Protein AF-A0AAN9W5R3-F1 (afdb_monomer_lite)

Organism: NCBI:txid2509291

Foldseek 3Di:
DDDDDDDDDDPDPDDPDPDDDPDDPPPDPDDDDDDDDDPDLDQDQDDDPDDDRDGWRWDWDDDPDDFIWTWTFDPDPDPDPDDDDDGPTDTDGPPPPPPPLPPDDLVLLQVLLVLVLVPLLCLDPDDDPVSVVVNVVSLVVSQVVSCVVDPPDDRDDSVSSVVSLVVLLVLLVVLLVVQVVVCVVPVHRDPDRPRPGVSSVSSCVSNVSPPPPPPVVVVVPPPPPPPPVPPPPPPPDPDPPDDDDDDDDPDPDPPDDPPVVVVVVVVVVVVVVVVVVVVVVVVVVVVVVVVVVVVVVVVVVVVVVVVVVVVVVVVVVVVVVVVVVVVVVVVVVVVVVVVVVVVVVVVD

Sequence (348 aa):
MSEPLPESHGLQAIAQATAGFGLRKRCLTVALPRVVSDHRPNEIYLATSRSRRRKALVFCFSEARANVYIITAWLGPFVCDRLSSAVVLRAVFIHKENSKMTHFESSERLLMAEICTRYPVIVDSGYSATVLKQKEAAWKRVVDEFNNSNPGKAPYGQQSLKGMWTRLEDDAKAAVDKYNKLSQKTGGRPSKPAFKNKAVEITAALLGNTYDPLDDPLDDDVLPFQASPSDAAERRNERWEDVEEVEEIPIVETPQKTKAKKRKQEDFDSRMLKMAEEQHEMRRKEHAAEMEERAAKKEIHAAKKEVYAAMVKEQDERFAILQLHREAAHCYLEYLKAKTRDTRANVD

InterPro domains:
  IPR028002 Myb/SANT-like DNA-binding domain 5 [PF13873] (103-176)

pLDDT: mean 71.56, std 24.4, range [29.39, 98.38]

Radius of gyration: 41.72 Å; chains: 1; bounding box: 121×71×120 Å

Structure (mmCIF, N/CA/C/O backbone):
data_AF-A0AAN9W5R3-F1
#
_entry.id   AF-A0AAN9W5R3-F1
#
loop_
_atom_site.group_PDB
_atom_site.id
_atom_site.type_symbol
_atom_site.label_atom_id
_atom_site.label_alt_id
_atom_site.label_comp_id
_atom_site.label_asym_id
_atom_site.label_entity_id
_atom_site.label_seq_id
_atom_site.pdbx_PDB_ins_code
_atom_site.Cartn_x
_atom_site.Cartn_y
_atom_site.Cartn_z
_atom_site.occupancy
_atom_site.B_iso_or_equiv
_atom_site.auth_seq_id
_atom_site.auth_comp_id
_atom_site.auth_asym_id
_atom_site.auth_atom_id
_atom_site.pdbx_PDB_model_num
ATOM 1 N N . MET A 1 1 ? 43.027 -43.993 -59.127 1.00 40.41 1 MET A N 1
ATOM 2 C CA . MET A 1 1 ? 44.286 -43.225 -59.091 1.00 40.41 1 MET A CA 1
ATOM 3 C C . MET A 1 1 ? 43.879 -41.795 -58.782 1.00 40.41 1 MET A C 1
ATOM 5 O O . MET A 1 1 ? 43.413 -41.113 -59.675 1.00 40.41 1 MET A O 1
ATOM 9 N N . SER A 1 2 ? 43.575 -41.480 -57.526 1.00 38.44 2 SER A N 1
ATOM 10 C CA . SER A 1 2 ? 44.511 -41.250 -56.414 1.00 38.44 2 SER A CA 1
ATOM 11 C C . SER A 1 2 ? 45.289 -39.957 -56.620 1.00 38.44 2 SER A C 1
ATOM 13 O O . SER A 1 2 ? 46.345 -40.001 -57.230 1.00 38.44 2 SER A O 1
ATOM 15 N N . GLU A 1 3 ? 44.758 -38.855 -56.090 1.00 42.31 3 GLU A N 1
ATOM 16 C CA . GLU A 1 3 ? 45.534 -37.856 -55.346 1.00 42.31 3 GLU A CA 1
ATOM 17 C C . GLU A 1 3 ? 44.576 -36.955 -54.532 1.00 42.31 3 GLU A C 1
ATOM 19 O O . GLU A 1 3 ? 43.656 -36.369 -55.107 1.00 42.31 3 GLU A O 1
ATOM 24 N N . PRO A 1 4 ? 44.709 -36.900 -53.192 1.00 53.94 4 PRO A N 1
ATOM 25 C CA . PRO A 1 4 ? 43.918 -36.025 -52.332 1.00 53.94 4 PRO A CA 1
ATOM 26 C C . PRO A 1 4 ? 44.585 -34.654 -52.125 1.00 53.94 4 PRO A C 1
ATOM 28 O O . PRO A 1 4 ? 45.803 -34.544 -51.996 1.00 53.94 4 PRO A O 1
ATOM 31 N N . LEU A 1 5 ? 43.753 -33.611 -52.058 1.00 48.50 5 LEU A N 1
ATOM 32 C CA . LEU A 1 5 ? 44.130 -32.232 -51.728 1.00 48.50 5 LEU A CA 1
ATOM 33 C C . LEU A 1 5 ? 44.487 -32.077 -50.232 1.00 48.50 5 LEU A C 1
ATOM 35 O O . LEU A 1 5 ? 43.895 -32.763 -49.397 1.00 48.50 5 LEU A O 1
ATOM 39 N N . PRO A 1 6 ? 45.421 -31.169 -49.886 1.00 54.16 6 PRO A N 1
ATOM 40 C CA . PRO A 1 6 ? 46.011 -31.083 -48.554 1.00 54.16 6 PRO A CA 1
ATOM 41 C C . PRO A 1 6 ? 45.138 -30.348 -47.529 1.00 54.16 6 PRO A C 1
ATOM 43 O O . PRO A 1 6 ? 44.477 -29.348 -47.813 1.00 54.16 6 PRO A O 1
ATOM 46 N N . GLU A 1 7 ? 45.215 -30.862 -46.305 1.00 40.44 7 GLU A N 1
ATOM 47 C CA . GLU A 1 7 ? 44.574 -30.396 -45.082 1.00 40.44 7 GLU A CA 1
ATOM 48 C C . GLU A 1 7 ? 45.087 -29.012 -44.648 1.00 40.44 7 GLU A C 1
ATOM 50 O O . GLU A 1 7 ? 46.286 -28.772 -44.495 1.00 40.44 7 GLU A O 1
ATOM 55 N N . SER A 1 8 ? 44.159 -28.088 -44.393 1.00 41.88 8 SER A N 1
ATOM 56 C CA . SER A 1 8 ? 44.444 -26.781 -43.805 1.00 41.88 8 SER A CA 1
ATOM 57 C C . SER A 1 8 ? 44.640 -26.900 -42.287 1.00 41.88 8 SER A C 1
ATOM 59 O O . SER A 1 8 ? 43.691 -26.791 -41.507 1.00 41.88 8 SER A O 1
ATOM 61 N N . HIS A 1 9 ? 45.887 -27.084 -41.861 1.00 43.69 9 HIS A N 1
ATOM 62 C CA . HIS A 1 9 ? 46.331 -26.789 -40.499 1.00 43.69 9 HIS A CA 1
ATOM 63 C C . HIS A 1 9 ? 46.389 -25.270 -40.298 1.00 43.69 9 HIS A C 1
ATOM 65 O O . HIS A 1 9 ? 47.206 -24.594 -40.919 1.00 43.69 9 HIS A O 1
ATOM 71 N N . GLY A 1 10 ? 45.542 -24.714 -39.427 1.00 39.56 10 GLY A N 1
ATOM 72 C CA . GLY A 1 10 ? 45.543 -23.263 -39.239 1.00 39.56 10 GLY A CA 1
ATOM 73 C C . GLY A 1 10 ? 44.711 -22.689 -38.101 1.00 39.56 10 GLY A C 1
ATOM 74 O O . GLY A 1 10 ? 44.271 -21.560 -38.238 1.00 39.56 10 GLY A O 1
ATOM 75 N N . LEU A 1 11 ? 44.484 -23.400 -36.989 1.00 40.75 11 LEU A N 1
ATOM 76 C CA . LEU A 1 11 ? 43.922 -22.800 -35.765 1.00 40.75 11 LEU A CA 1
ATOM 77 C C . LEU A 1 11 ? 44.462 -23.498 -34.508 1.00 40.75 11 LEU A C 1
ATOM 79 O O . LEU A 1 11 ? 43.748 -24.212 -33.811 1.00 40.75 11 LEU A O 1
ATOM 83 N N . GLN A 1 12 ? 45.744 -23.293 -34.201 1.00 43.91 12 GLN A N 1
ATOM 84 C CA . GLN A 1 12 ? 46.304 -23.703 -32.912 1.00 43.91 12 GLN A CA 1
ATOM 85 C C . GLN A 1 12 ? 47.461 -22.787 -32.492 1.00 43.91 12 GLN A C 1
ATOM 87 O O . GLN A 1 12 ? 48.610 -23.202 -32.457 1.00 43.91 12 GLN A O 1
ATOM 92 N N . ALA A 1 13 ? 47.171 -21.512 -32.201 1.00 43.59 13 ALA A N 1
ATOM 93 C CA . ALA A 1 13 ? 48.175 -20.604 -31.630 1.00 43.59 13 ALA A CA 1
ATOM 94 C C . ALA A 1 13 ? 47.604 -19.364 -30.911 1.00 43.59 13 ALA A C 1
ATOM 96 O O . ALA A 1 13 ? 48.158 -18.288 -31.066 1.00 43.59 13 ALA A O 1
ATOM 97 N N . ILE A 1 14 ? 46.535 -19.466 -30.106 1.00 38.59 14 ILE A N 1
ATOM 98 C CA . ILE A 1 14 ? 46.234 -18.450 -29.065 1.00 38.59 14 ILE A CA 1
ATOM 99 C C . ILE A 1 14 ? 45.599 -19.141 -27.848 1.00 38.59 14 ILE A C 1
ATOM 101 O O . ILE A 1 14 ? 44.415 -18.999 -27.568 1.00 38.59 14 ILE A O 1
ATOM 105 N N . ALA A 1 15 ? 46.377 -19.958 -27.137 1.00 36.19 15 ALA A N 1
ATOM 106 C CA . ALA A 1 15 ? 45.955 -20.530 -25.853 1.00 36.19 15 ALA A CA 1
ATOM 107 C C . ALA A 1 15 ? 47.147 -20.857 -24.939 1.00 36.19 15 ALA A C 1
ATOM 109 O O . ALA A 1 15 ? 47.144 -21.873 -24.257 1.00 36.19 15 ALA A O 1
ATOM 110 N N . GLN A 1 16 ? 48.190 -20.021 -24.922 1.00 39.31 16 GLN A N 1
ATOM 111 C CA . GLN A 1 16 ? 49.286 -20.135 -23.950 1.00 39.31 16 GLN A CA 1
ATOM 112 C C . GLN A 1 16 ? 49.831 -18.750 -23.587 1.00 39.31 16 GLN A C 1
ATOM 114 O O . GLN A 1 16 ? 50.909 -18.365 -24.019 1.00 39.31 16 GLN A O 1
ATOM 119 N N . ALA A 1 17 ? 49.070 -17.979 -22.804 1.00 37.91 17 ALA A N 1
ATOM 120 C CA . ALA A 1 17 ? 49.594 -16.785 -22.130 1.00 37.91 17 ALA A CA 1
ATOM 121 C C . ALA A 1 17 ? 48.755 -16.349 -20.912 1.00 37.91 17 ALA A C 1
ATOM 123 O O . ALA A 1 17 ? 48.572 -15.161 -20.691 1.00 37.91 17 ALA A O 1
ATOM 124 N N . THR A 1 18 ? 48.236 -17.274 -20.098 1.00 39.03 18 THR A N 1
ATOM 125 C CA . THR A 1 18 ? 47.670 -16.931 -18.773 1.00 39.03 18 THR A CA 1
ATOM 126 C C . THR A 1 18 ? 47.839 -18.085 -17.784 1.00 39.03 18 THR A C 1
ATOM 128 O O . THR A 1 18 ? 46.874 -18.609 -17.235 1.00 39.03 18 THR A O 1
ATOM 131 N N . ALA A 1 19 ? 49.079 -18.505 -17.549 1.00 38.69 19 ALA A N 1
ATOM 132 C CA . ALA A 1 19 ? 49.427 -19.373 -16.428 1.00 38.69 19 ALA A CA 1
ATOM 133 C C . ALA A 1 19 ? 50.474 -18.645 -15.583 1.00 38.69 19 ALA A C 1
ATOM 135 O O . ALA A 1 19 ? 51.659 -18.683 -15.889 1.00 38.69 19 ALA A O 1
ATOM 136 N N . GLY A 1 20 ? 50.030 -17.917 -14.553 1.00 37.31 20 GLY A N 1
ATOM 137 C CA . GLY A 1 20 ? 50.980 -17.234 -13.677 1.00 37.31 20 GLY A CA 1
ATOM 138 C C . GLY A 1 20 ? 50.442 -16.166 -12.734 1.00 37.31 20 GLY A C 1
ATOM 139 O O . GLY A 1 20 ? 51.150 -15.202 -12.509 1.00 37.31 20 GLY A O 1
ATOM 140 N N . PHE A 1 21 ? 49.243 -16.294 -12.156 1.00 31.55 21 PHE A N 1
ATOM 141 C CA . PHE A 1 21 ? 48.893 -15.512 -10.956 1.00 31.55 21 PHE A CA 1
ATOM 142 C C . PHE A 1 21 ? 47.992 -16.328 -10.023 1.00 31.55 21 PHE A C 1
ATOM 144 O O . PHE A 1 21 ? 46.765 -16.296 -10.088 1.00 31.55 21 PHE A O 1
ATOM 151 N N . GLY A 1 22 ? 48.627 -17.090 -9.132 1.00 36.44 22 GLY A N 1
ATOM 152 C CA . GLY A 1 22 ? 47.965 -17.788 -8.034 1.00 36.44 22 GLY A CA 1
ATOM 153 C C . GLY A 1 22 ? 47.523 -16.815 -6.940 1.00 36.44 22 GLY A C 1
ATOM 154 O O . GLY A 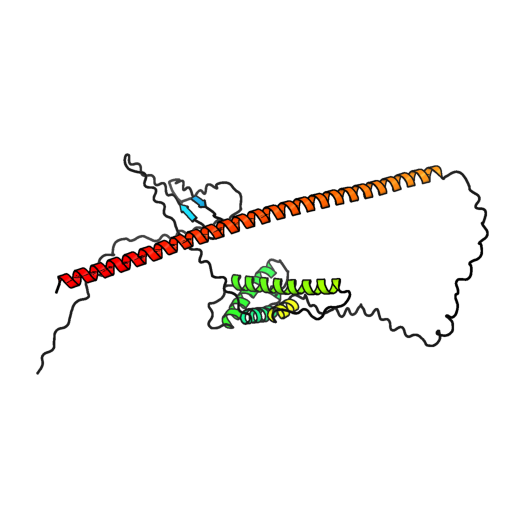1 22 ? 48.197 -16.668 -5.923 1.00 36.44 22 GLY A O 1
ATOM 155 N N . LEU A 1 23 ? 46.371 -16.167 -7.113 1.00 36.31 23 LEU A N 1
ATOM 156 C CA . LEU A 1 23 ? 45.687 -15.470 -6.024 1.00 36.31 23 LEU A CA 1
ATOM 157 C C . LEU A 1 23 ? 44.842 -16.479 -5.241 1.00 36.31 23 LEU A C 1
ATOM 159 O O . LEU A 1 23 ? 43.742 -16.856 -5.645 1.00 36.31 23 LEU A O 1
ATOM 163 N N . ARG A 1 24 ? 45.363 -16.915 -4.088 1.00 33.84 24 ARG A N 1
ATOM 164 C CA . ARG A 1 24 ? 44.590 -17.654 -3.082 1.00 33.84 24 ARG A CA 1
ATOM 165 C C . ARG A 1 24 ? 43.376 -16.808 -2.681 1.00 33.84 24 ARG A C 1
ATOM 167 O O . ARG A 1 24 ? 43.522 -15.829 -1.949 1.00 33.84 24 ARG A O 1
ATOM 174 N N . LYS A 1 25 ? 42.178 -17.192 -3.132 1.00 35.66 25 LYS A N 1
ATOM 175 C CA . LYS A 1 25 ? 40.905 -16.657 -2.629 1.00 35.66 25 LYS A CA 1
ATOM 176 C C . LYS A 1 25 ? 40.771 -17.047 -1.154 1.00 35.66 25 LYS A C 1
ATOM 178 O O . LYS A 1 25 ? 40.350 -18.151 -0.834 1.00 35.66 25 LYS A O 1
ATOM 183 N N . ARG A 1 26 ? 41.150 -16.151 -0.241 1.00 33.50 26 ARG A N 1
ATOM 184 C CA . ARG A 1 26 ? 40.656 -16.209 1.139 1.00 33.50 26 ARG A CA 1
ATOM 185 C C . ARG A 1 26 ? 39.261 -15.597 1.122 1.00 33.50 26 ARG A C 1
ATOM 187 O O . ARG A 1 26 ? 39.128 -14.387 0.970 1.00 33.50 26 ARG A O 1
ATOM 194 N N . CYS A 1 27 ? 38.236 -16.437 1.216 1.00 29.39 27 CYS A N 1
ATOM 195 C CA . CYS A 1 27 ? 36.871 -15.993 1.461 1.00 29.39 27 CYS A CA 1
ATOM 196 C C . CYS A 1 27 ? 36.846 -15.258 2.806 1.00 29.39 27 CYS A C 1
ATOM 198 O O . CYS A 1 27 ? 37.077 -15.860 3.852 1.00 29.39 27 CYS A O 1
ATOM 200 N N . LEU A 1 28 ? 36.637 -13.943 2.767 1.00 31.77 28 LEU A N 1
ATOM 201 C CA . LEU A 1 28 ? 36.396 -13.138 3.955 1.00 31.77 28 LEU A CA 1
ATOM 202 C C . LEU A 1 28 ? 34.891 -13.201 4.229 1.00 31.77 28 LEU A C 1
ATOM 204 O O . LEU A 1 28 ? 34.102 -12.571 3.526 1.00 31.77 28 LEU A O 1
ATOM 208 N N . THR A 1 29 ? 34.481 -13.999 5.209 1.00 29.89 29 THR A N 1
ATOM 209 C CA . THR A 1 29 ? 33.099 -14.012 5.694 1.00 29.89 29 THR A CA 1
ATOM 210 C C . THR A 1 29 ? 32.883 -12.732 6.499 1.00 29.89 29 THR A C 1
ATOM 212 O O . THR A 1 29 ? 33.295 -12.637 7.653 1.00 29.89 29 THR A O 1
ATOM 215 N N . VAL A 1 30 ? 32.311 -11.702 5.874 1.00 33.88 30 VAL A N 1
ATOM 216 C CA . VAL A 1 30 ? 31.941 -10.459 6.562 1.00 33.88 30 VAL A CA 1
ATOM 217 C C . VAL A 1 30 ? 30.577 -10.677 7.209 1.00 33.88 30 VAL A C 1
ATOM 219 O O . VAL A 1 30 ? 29.564 -10.766 6.519 1.00 33.88 30 VAL A O 1
ATOM 222 N N . ALA A 1 31 ? 30.546 -10.789 8.536 1.00 31.20 31 ALA A N 1
ATOM 223 C CA . ALA A 1 31 ? 29.302 -10.726 9.292 1.00 31.20 31 ALA A CA 1
ATOM 224 C C . ALA A 1 31 ? 28.762 -9.286 9.224 1.00 31.20 31 ALA A C 1
ATOM 226 O O . ALA A 1 31 ? 29.420 -8.354 9.684 1.00 31.20 31 ALA A O 1
ATOM 227 N N . LEU A 1 32 ? 27.591 -9.099 8.613 1.00 33.28 32 LEU A N 1
ATOM 228 C CA . LEU A 1 32 ? 26.900 -7.808 8.564 1.00 33.28 32 LEU A CA 1
ATOM 229 C C . LEU A 1 32 ? 26.372 -7.452 9.966 1.00 33.28 32 LEU A C 1
ATOM 231 O O . LEU A 1 32 ? 25.595 -8.233 10.522 1.00 33.28 32 LEU A O 1
ATOM 235 N N . PRO A 1 33 ? 26.742 -6.299 10.553 1.00 35.50 33 PRO A N 1
ATOM 236 C CA . PRO A 1 33 ? 26.135 -5.854 11.796 1.00 35.50 33 PRO A CA 1
ATOM 237 C C . PRO A 1 33 ? 24.708 -5.346 11.553 1.00 35.50 33 PRO A C 1
ATOM 239 O O . PRO A 1 33 ? 24.388 -4.744 10.527 1.00 35.50 33 PRO A O 1
ATOM 242 N N . ARG A 1 34 ? 23.847 -5.600 12.540 1.00 32.94 34 ARG A N 1
ATOM 243 C CA . ARG A 1 34 ? 22.455 -5.146 12.599 1.00 32.94 34 ARG A CA 1
ATOM 244 C C . ARG A 1 34 ? 22.448 -3.616 12.722 1.00 32.94 34 ARG A C 1
ATOM 246 O O . ARG A 1 34 ? 22.976 -3.080 13.691 1.00 32.94 34 ARG A O 1
ATOM 253 N N . VAL A 1 35 ? 21.894 -2.928 11.727 1.00 34.78 35 VAL A N 1
ATOM 254 C CA . VAL A 1 35 ? 21.827 -1.460 11.685 1.00 34.78 35 VAL A CA 1
ATOM 255 C C . VAL A 1 35 ? 20.799 -0.972 12.708 1.00 34.78 35 VAL A C 1
ATOM 257 O O . VAL A 1 35 ? 19.609 -1.237 12.560 1.00 34.78 35 VAL A O 1
ATOM 260 N N . VAL A 1 36 ? 21.266 -0.267 13.738 1.00 33.81 36 VAL A N 1
ATOM 261 C CA . VAL A 1 36 ? 20.446 0.604 14.592 1.00 33.81 36 VAL A CA 1
ATOM 262 C C . VAL A 1 36 ? 20.691 2.028 14.099 1.00 33.81 36 VAL A C 1
ATOM 264 O O . VAL A 1 36 ? 21.844 2.435 13.946 1.00 33.81 36 VAL A O 1
ATOM 267 N N . SER A 1 37 ? 19.626 2.744 13.744 1.00 34.91 37 SER A N 1
ATOM 268 C CA . SER A 1 37 ? 19.715 4.088 13.176 1.00 34.91 37 SER A CA 1
ATOM 269 C C . SER A 1 37 ? 19.986 5.113 14.272 1.00 34.91 37 SER A C 1
ATOM 271 O O . SER A 1 37 ? 19.071 5.464 15.006 1.00 34.91 37 SER A O 1
ATOM 273 N N . ASP A 1 38 ? 21.209 5.626 14.331 1.00 30.42 38 ASP A N 1
ATOM 274 C CA . ASP A 1 38 ? 21.495 6.913 14.959 1.00 30.42 38 ASP A CA 1
ATOM 275 C C . ASP A 1 38 ? 22.477 7.697 14.083 1.00 30.42 38 ASP A C 1
ATOM 277 O O . ASP A 1 38 ? 23.491 7.173 13.613 1.00 30.42 38 ASP A O 1
ATOM 281 N N . HIS A 1 39 ? 22.143 8.963 13.824 1.00 37.59 39 HIS A N 1
ATOM 282 C CA . HIS A 1 39 ? 22.885 9.887 12.966 1.00 37.59 39 HIS A CA 1
ATOM 283 C C . HIS A 1 39 ? 24.181 10.383 13.633 1.00 37.59 39 HIS A C 1
ATOM 285 O O . HIS A 1 39 ? 24.301 11.547 14.016 1.00 37.59 39 HIS A O 1
ATOM 291 N N . ARG A 1 40 ? 25.190 9.514 13.735 1.00 36.75 40 ARG A N 1
ATOM 292 C CA . ARG A 1 40 ? 26.599 9.912 13.898 1.00 36.75 40 ARG A CA 1
ATOM 293 C C . ARG A 1 40 ? 27.491 9.103 12.948 1.00 36.75 40 ARG A C 1
ATOM 295 O O . ARG A 1 40 ? 27.167 7.953 12.652 1.00 36.75 40 ARG A O 1
ATOM 302 N N . PRO A 1 41 ? 28.611 9.664 12.452 1.00 39.69 41 PRO A N 1
ATOM 303 C CA . PRO A 1 41 ? 29.589 8.889 11.696 1.00 39.69 41 PRO A CA 1
ATOM 304 C C . PRO A 1 41 ? 30.205 7.826 12.618 1.00 39.69 41 PRO A C 1
ATOM 306 O O . PRO A 1 41 ? 30.994 8.138 13.506 1.00 39.69 41 PRO A O 1
ATOM 309 N N . ASN A 1 42 ? 29.807 6.567 12.434 1.00 40.72 42 ASN A N 1
ATOM 310 C CA . ASN A 1 42 ? 30.338 5.442 13.196 1.00 40.72 42 ASN A CA 1
ATOM 311 C C . ASN A 1 42 ? 31.733 5.069 12.670 1.00 40.72 42 ASN A C 1
ATOM 313 O O . ASN A 1 42 ? 31.870 4.581 11.548 1.00 40.72 42 ASN A O 1
ATOM 317 N N . GLU A 1 43 ? 32.771 5.258 13.488 1.00 40.41 43 GLU A N 1
ATOM 318 C CA . GLU A 1 43 ? 34.081 4.649 13.248 1.00 40.41 43 GLU A CA 1
ATOM 319 C C . GLU A 1 43 ? 33.971 3.126 13.423 1.00 40.41 43 GLU A C 1
ATOM 321 O O . GLU A 1 43 ? 33.765 2.623 14.528 1.00 40.41 43 GLU A O 1
ATOM 326 N N . ILE A 1 44 ? 34.111 2.365 12.335 1.00 43.50 44 ILE A N 1
ATOM 327 C CA . ILE A 1 44 ? 34.132 0.899 12.391 1.00 43.50 44 ILE A CA 1
ATOM 328 C C . ILE A 1 44 ? 35.587 0.434 12.507 1.00 43.50 44 ILE A C 1
ATOM 330 O O . ILE A 1 44 ? 36.357 0.496 11.548 1.00 43.50 44 ILE A O 1
ATOM 334 N N . TYR A 1 45 ? 35.969 -0.080 13.678 1.00 38.50 45 TYR A N 1
ATOM 335 C CA . TYR A 1 45 ? 37.264 -0.734 13.877 1.00 38.50 45 TYR A CA 1
ATOM 336 C C . TYR A 1 45 ? 37.190 -2.190 13.402 1.00 38.50 45 TYR A C 1
ATOM 338 O O . TYR A 1 45 ? 36.620 -3.051 14.068 1.00 38.50 45 TYR A O 1
ATOM 346 N N . LEU A 1 46 ? 37.793 -2.491 12.249 1.00 36.56 46 LEU A N 1
ATOM 347 C CA . LEU A 1 46 ? 37.978 -3.874 11.806 1.00 36.56 46 LEU A CA 1
ATOM 348 C C . LEU A 1 46 ? 39.125 -4.515 12.600 1.00 36.56 46 LEU A C 1
ATOM 350 O O . LEU A 1 46 ? 40.299 -4.199 12.399 1.00 36.56 46 LEU A O 1
ATOM 354 N N . ALA A 1 47 ? 38.790 -5.435 13.505 1.00 32.16 47 ALA A N 1
ATOM 355 C CA . ALA A 1 47 ? 39.771 -6.240 14.221 1.00 32.16 47 ALA A CA 1
ATOM 356 C C . ALA A 1 47 ? 40.342 -7.326 13.292 1.00 32.16 47 ALA A C 1
ATOM 358 O O . ALA A 1 47 ? 39.805 -8.427 13.187 1.00 32.16 47 ALA A O 1
ATOM 359 N N . THR A 1 48 ? 41.449 -7.038 12.607 1.00 38.09 48 THR A N 1
ATOM 360 C CA . THR A 1 48 ? 42.245 -8.085 11.953 1.00 38.09 48 THR A CA 1
ATOM 361 C C . THR A 1 48 ? 43.218 -8.695 12.958 1.00 38.09 48 THR A C 1
ATOM 363 O O . THR A 1 48 ? 44.053 -7.995 13.535 1.00 38.09 48 THR A O 1
ATOM 366 N N . SER A 1 49 ? 43.108 -10.009 13.158 1.00 36.47 49 SER A N 1
ATOM 367 C CA . SER A 1 49 ? 44.030 -10.816 13.958 1.00 36.47 49 SER A CA 1
ATOM 368 C C . SER A 1 49 ? 45.490 -10.596 13.528 1.00 36.47 49 SER A C 1
ATOM 370 O O . SER A 1 49 ? 45.840 -10.784 12.365 1.00 36.47 49 SER A O 1
ATOM 372 N N . ARG A 1 50 ? 46.309 -10.229 14.524 1.00 40.78 50 ARG A N 1
ATOM 373 C CA . ARG A 1 50 ? 47.776 -10.070 14.553 1.00 40.78 50 ARG A CA 1
ATOM 374 C C . ARG A 1 50 ? 48.390 -8.904 13.755 1.00 40.78 50 ARG A C 1
ATOM 376 O O . ARG A 1 50 ? 48.596 -8.953 12.552 1.00 40.78 50 ARG A O 1
ATOM 383 N N . SER A 1 51 ? 48.833 -7.920 14.545 1.00 39.41 51 SER A N 1
ATOM 384 C CA . SER A 1 51 ? 49.930 -6.970 14.303 1.00 39.41 51 SER A CA 1
ATOM 385 C C . SER A 1 51 ? 49.810 -6.044 13.087 1.00 39.41 51 SER A C 1
ATOM 387 O O . SER A 1 51 ? 50.453 -6.246 12.061 1.00 39.41 51 SER A O 1
ATOM 389 N N . ARG A 1 52 ? 48.996 -4.991 13.256 1.00 43.69 52 ARG A N 1
ATOM 390 C CA . ARG A 1 52 ? 49.158 -3.593 12.782 1.00 43.69 52 ARG A CA 1
ATOM 391 C C . ARG A 1 52 ? 47.760 -2.977 12.687 1.00 43.69 52 ARG A C 1
ATOM 393 O O . ARG A 1 52 ? 46.984 -3.337 11.808 1.00 43.69 52 ARG A O 1
ATOM 400 N N . ARG A 1 53 ? 47.428 -2.057 13.601 1.00 39.59 53 ARG A N 1
ATOM 401 C CA . ARG A 1 53 ? 46.170 -1.291 13.550 1.00 39.59 53 ARG A CA 1
ATOM 402 C C . ARG A 1 53 ? 46.167 -0.458 12.262 1.00 39.59 53 ARG A C 1
ATOM 404 O O . ARG A 1 53 ? 46.918 0.506 12.165 1.00 39.59 53 ARG A O 1
ATOM 411 N N . ARG A 1 54 ? 45.365 -0.837 11.265 1.00 46.44 54 ARG A N 1
ATOM 412 C CA . ARG A 1 54 ? 45.093 -0.009 10.080 1.00 46.44 54 ARG A CA 1
ATOM 413 C C . ARG A 1 54 ? 43.738 0.660 10.276 1.00 46.44 54 ARG A C 1
ATOM 415 O O . ARG A 1 54 ? 42.770 -0.020 10.598 1.00 46.44 54 ARG A O 1
ATOM 422 N N . LYS A 1 55 ? 43.681 1.981 10.109 1.00 44.97 55 LYS A N 1
ATOM 423 C CA . LYS A 1 55 ? 42.424 2.736 10.120 1.00 44.97 55 LYS A CA 1
ATOM 424 C C . LYS A 1 55 ? 41.838 2.683 8.709 1.00 44.97 55 LYS A C 1
ATOM 426 O O . LYS A 1 55 ? 42.481 3.149 7.774 1.00 44.97 55 LYS A O 1
ATOM 431 N N . ALA A 1 56 ? 40.662 2.087 8.555 1.00 47.28 56 ALA A N 1
ATOM 432 C CA . ALA A 1 56 ? 39.878 2.176 7.330 1.00 47.28 56 ALA A CA 1
ATOM 433 C C . ALA A 1 56 ? 38.698 3.109 7.608 1.00 47.28 56 ALA A C 1
ATOM 435 O O . ALA A 1 56 ? 37.923 2.858 8.527 1.00 47.28 56 ALA A O 1
ATOM 436 N N . LEU A 1 57 ? 38.585 4.191 6.842 1.00 46.09 57 LEU A N 1
ATOM 437 C CA . LEU A 1 57 ? 37.405 5.050 6.849 1.00 46.09 57 LEU A CA 1
ATOM 438 C C . LEU A 1 57 ? 36.417 4.479 5.833 1.00 46.09 57 LEU A C 1
ATOM 440 O O . LEU A 1 57 ? 36.715 4.406 4.639 1.00 46.09 57 LEU A O 1
ATOM 444 N N . VAL A 1 58 ? 35.264 4.025 6.320 1.00 46.25 58 VAL A N 1
ATOM 445 C CA . VAL A 1 58 ? 34.157 3.559 5.483 1.00 46.25 58 VAL A CA 1
ATOM 446 C C . VAL A 1 58 ? 33.125 4.674 5.444 1.00 46.25 58 VAL A C 1
ATOM 448 O O . VAL A 1 58 ? 32.526 4.996 6.466 1.00 46.25 58 VAL A O 1
ATOM 451 N N . PHE A 1 59 ? 32.927 5.267 4.269 1.00 45.59 59 PHE A N 1
ATOM 452 C CA . PHE A 1 59 ? 31.860 6.236 4.046 1.00 45.59 59 PHE A CA 1
ATOM 453 C C . PHE A 1 59 ? 30.674 5.510 3.410 1.00 45.59 59 PHE A C 1
ATOM 455 O O . PHE A 1 59 ? 30.786 4.975 2.305 1.00 45.59 59 PHE A O 1
ATOM 462 N N . CYS A 1 60 ? 29.545 5.477 4.116 1.00 43.62 60 CYS A N 1
ATOM 463 C CA . CYS A 1 60 ? 28.283 4.975 3.584 1.00 43.62 60 CYS A CA 1
ATOM 464 C C . CYS A 1 60 ? 27.431 6.169 3.151 1.00 43.62 60 CYS A C 1
ATOM 466 O O . CYS A 1 60 ? 26.932 6.906 4.000 1.00 43.62 60 CYS A O 1
ATOM 468 N N . PHE A 1 61 ? 27.254 6.351 1.843 1.00 45.88 61 PHE A N 1
ATOM 469 C CA . PHE A 1 61 ? 26.287 7.307 1.308 1.00 45.88 61 PHE A CA 1
ATOM 470 C C . PHE A 1 61 ? 24.961 6.585 1.059 1.00 45.88 61 PHE A C 1
ATOM 472 O O . PHE A 1 61 ? 24.888 5.640 0.273 1.00 45.88 61 PHE A O 1
ATOM 479 N N . SER A 1 62 ? 23.916 7.020 1.763 1.00 39.22 62 SER A N 1
ATOM 480 C CA . SER A 1 62 ? 22.538 6.575 1.560 1.00 39.22 62 SER A CA 1
ATOM 481 C C . SER A 1 62 ? 21.786 7.667 0.808 1.00 39.22 62 SER A C 1
ATOM 483 O O . SER A 1 62 ? 21.201 8.552 1.430 1.00 39.22 62 SER A O 1
ATOM 485 N N . GLU A 1 63 ? 21.787 7.612 -0.521 1.00 42.09 63 GLU A N 1
ATOM 486 C CA . GLU A 1 63 ? 20.853 8.407 -1.318 1.00 42.09 63 GLU A CA 1
ATOM 487 C C . GLU A 1 63 ? 19.498 7.699 -1.387 1.00 42.09 63 GLU A C 1
ATOM 489 O O . GLU A 1 63 ? 19.401 6.488 -1.591 1.00 42.09 63 GLU A O 1
ATOM 494 N N . ALA A 1 64 ? 18.434 8.469 -1.173 1.00 46.09 64 ALA A N 1
ATOM 495 C CA . ALA A 1 64 ? 17.121 7.985 -0.765 1.00 46.09 64 ALA A CA 1
ATOM 496 C C . ALA A 1 64 ? 16.367 7.098 -1.774 1.00 46.09 64 ALA A C 1
ATOM 498 O O . ALA A 1 64 ? 15.243 6.698 -1.472 1.00 46.09 64 ALA A O 1
ATOM 499 N N . ARG A 1 65 ? 16.920 6.734 -2.938 1.00 44.53 65 ARG A N 1
ATOM 500 C CA . ARG A 1 65 ? 16.293 5.757 -3.843 1.00 44.53 65 ARG A CA 1
ATOM 501 C C . ARG A 1 65 ? 17.330 4.863 -4.540 1.00 44.53 65 ARG A C 1
ATOM 503 O O . ARG A 1 65 ? 17.998 5.254 -5.485 1.00 44.53 65 ARG A O 1
ATOM 510 N N . ALA A 1 66 ? 17.346 3.612 -4.082 1.00 46.91 66 ALA A N 1
ATOM 511 C CA . ALA A 1 66 ? 17.778 2.382 -4.758 1.00 46.91 66 ALA A CA 1
ATOM 512 C C . ALA A 1 66 ? 19.270 2.009 -4.861 1.00 46.91 66 ALA A C 1
ATOM 514 O O . ALA A 1 66 ? 19.520 0.812 -4.998 1.00 46.91 66 ALA A O 1
ATOM 515 N N . ASN A 1 67 ? 20.244 2.907 -4.687 1.00 39.94 67 ASN A N 1
ATOM 516 C CA . ASN A 1 67 ? 21.666 2.530 -4.767 1.00 39.94 67 ASN A CA 1
ATOM 517 C C . ASN A 1 67 ? 22.415 2.848 -3.466 1.00 39.94 67 ASN A C 1
ATOM 519 O O . ASN A 1 67 ? 22.455 3.993 -3.028 1.00 39.94 67 ASN A O 1
ATOM 523 N N . VAL A 1 68 ? 23.017 1.827 -2.847 1.00 45.72 68 VAL A N 1
ATOM 524 C CA . VAL A 1 68 ? 23.944 2.002 -1.718 1.00 45.72 68 VAL A CA 1
ATOM 525 C C . VAL A 1 68 ? 25.359 1.945 -2.274 1.00 45.72 68 VAL A C 1
ATOM 527 O O . VAL A 1 68 ? 25.794 0.898 -2.753 1.00 45.72 68 VAL A O 1
ATOM 530 N N . TYR A 1 69 ? 26.082 3.060 -2.198 1.00 47.53 69 TYR A N 1
ATOM 531 C CA . TYR A 1 69 ? 27.490 3.110 -2.573 1.00 47.53 69 TYR A CA 1
ATOM 532 C C . TYR A 1 69 ? 28.345 2.884 -1.328 1.00 47.53 69 TYR A C 1
ATOM 534 O O . TYR A 1 69 ? 28.337 3.691 -0.398 1.00 47.53 69 TYR A O 1
ATOM 542 N N . ILE A 1 70 ? 29.094 1.780 -1.309 1.00 53.41 70 ILE A N 1
ATOM 543 C CA . ILE A 1 70 ? 30.133 1.554 -0.303 1.00 53.41 70 ILE A CA 1
ATOM 544 C C . ILE A 1 70 ? 31.456 1.984 -0.929 1.00 53.41 70 ILE A C 1
ATOM 546 O O . ILE A 1 70 ? 32.015 1.280 -1.773 1.00 53.41 70 ILE A O 1
ATOM 550 N N . ILE A 1 71 ? 31.954 3.151 -0.526 1.00 51.00 71 ILE A N 1
ATOM 551 C CA . ILE A 1 71 ? 33.269 3.634 -0.943 1.00 51.00 71 ILE A CA 1
ATOM 552 C C . ILE A 1 71 ? 34.261 3.242 0.150 1.00 51.00 71 ILE A C 1
ATOM 554 O O . ILE A 1 71 ? 34.290 3.832 1.230 1.00 51.00 71 ILE A O 1
ATOM 558 N N . THR A 1 72 ? 35.083 2.228 -0.118 1.00 51.41 72 THR A N 1
ATOM 559 C CA . THR A 1 72 ? 36.209 1.892 0.760 1.00 51.41 72 THR A CA 1
ATOM 560 C C . THR A 1 72 ? 37.463 2.601 0.265 1.00 51.41 72 THR A C 1
ATOM 562 O O . THR A 1 72 ? 38.032 2.207 -0.754 1.00 51.41 72 THR A O 1
ATOM 565 N N . ALA A 1 73 ? 37.916 3.627 0.986 1.00 50.72 73 ALA A N 1
ATOM 566 C CA . ALA A 1 73 ? 39.202 4.266 0.725 1.00 50.72 73 ALA A CA 1
ATOM 567 C C . ALA A 1 73 ? 40.316 3.499 1.456 1.00 50.72 73 ALA A C 1
ATOM 569 O O . ALA A 1 73 ? 40.333 3.417 2.686 1.00 50.72 73 ALA A O 1
ATOM 570 N N . TRP A 1 74 ? 41.248 2.911 0.703 1.00 50.75 74 TRP A N 1
ATOM 571 C CA . TRP A 1 74 ? 42.429 2.253 1.265 1.00 50.75 74 TRP A CA 1
ATOM 572 C C . TRP A 1 74 ? 43.594 3.241 1.333 1.00 50.75 74 TRP A C 1
ATOM 574 O O . TRP A 1 74 ? 44.247 3.512 0.330 1.00 50.75 74 TRP A O 1
ATOM 584 N N . LEU A 1 75 ? 43.887 3.744 2.531 1.00 52.09 75 LEU A N 1
ATOM 585 C CA . LEU A 1 75 ? 45.134 4.459 2.805 1.00 52.09 75 LEU A CA 1
ATOM 586 C C . LEU A 1 75 ? 46.224 3.423 3.107 1.00 52.09 75 LEU A C 1
ATOM 588 O O . LEU A 1 75 ? 46.348 2.917 4.224 1.00 52.09 75 LEU A O 1
ATOM 592 N N . GLY A 1 76 ? 46.970 3.030 2.076 1.00 47.94 76 GLY A N 1
ATOM 593 C CA . GLY A 1 76 ? 48.155 2.192 2.244 1.00 47.94 76 GLY A CA 1
ATOM 594 C C . GLY A 1 76 ? 49.297 2.982 2.901 1.00 47.94 76 GLY A C 1
ATOM 595 O O . GLY A 1 76 ? 49.461 4.161 2.594 1.00 47.94 76 GLY A O 1
ATOM 596 N N . PRO A 1 77 ? 50.119 2.369 3.773 1.00 51.94 77 PRO A N 1
ATOM 597 C CA . PRO A 1 77 ? 51.330 3.003 4.268 1.00 51.94 77 PRO A CA 1
ATOM 598 C C . PRO A 1 77 ? 52.428 2.820 3.216 1.00 51.94 77 PRO A C 1
ATOM 600 O O . PRO A 1 77 ? 53.208 1.873 3.293 1.00 51.94 77 PRO A O 1
ATOM 603 N N . PHE A 1 78 ? 52.460 3.690 2.210 1.00 44.91 78 PHE A N 1
ATOM 604 C CA . PHE A 1 78 ? 53.639 3.856 1.364 1.00 44.91 78 PHE A CA 1
ATOM 605 C C . PHE A 1 78 ? 54.288 5.188 1.711 1.00 44.91 78 PHE A C 1
ATOM 607 O O . PHE A 1 78 ? 53.841 6.256 1.307 1.00 44.91 78 PHE A O 1
ATOM 614 N N . VAL A 1 79 ? 55.336 5.087 2.524 1.00 49.47 79 VAL A N 1
ATOM 615 C CA . VAL A 1 79 ? 56.366 6.110 2.638 1.00 49.47 79 VAL A CA 1
ATOM 616 C C . VAL A 1 79 ? 57.183 6.016 1.354 1.00 49.47 79 VAL A C 1
ATOM 618 O O . VAL A 1 79 ? 57.964 5.084 1.195 1.00 49.47 79 VAL A O 1
ATOM 621 N N . CYS A 1 80 ? 56.955 6.939 0.428 1.00 38.84 80 CYS A N 1
ATOM 622 C CA . CYS A 1 80 ? 57.926 7.317 -0.590 1.00 38.84 80 CYS A CA 1
ATOM 623 C C . CYS A 1 80 ? 57.715 8.799 -0.882 1.00 38.84 80 CYS A C 1
ATOM 625 O O . CYS A 1 80 ? 56.685 9.201 -1.424 1.00 38.84 80 CYS A O 1
ATOM 627 N N . ASP A 1 81 ? 58.692 9.601 -0.467 1.00 48.53 81 ASP A N 1
ATOM 628 C CA . ASP A 1 81 ? 58.831 10.988 -0.877 1.00 48.53 81 ASP A CA 1
ATOM 629 C C . ASP A 1 81 ? 58.817 11.077 -2.405 1.00 48.53 81 ASP A C 1
ATOM 631 O O . ASP A 1 81 ? 59.517 10.331 -3.087 1.00 48.53 81 ASP A O 1
ATOM 635 N N . ARG A 1 82 ? 58.033 12.029 -2.920 1.00 48.97 82 ARG A N 1
ATOM 636 C CA . ARG A 1 82 ? 57.851 12.341 -4.346 1.00 48.97 82 ARG A CA 1
ATOM 637 C C . ARG A 1 82 ? 57.192 11.224 -5.157 1.00 48.97 82 ARG A C 1
ATOM 639 O O . ARG A 1 82 ? 57.858 10.455 -5.835 1.00 48.97 82 ARG A O 1
ATOM 646 N N . LEU A 1 83 ? 55.861 11.235 -5.175 1.00 40.78 83 LEU A N 1
ATOM 647 C CA . LEU A 1 83 ? 55.024 11.366 -6.379 1.00 40.78 83 LEU A CA 1
ATOM 648 C C . LEU A 1 83 ? 53.560 11.115 -5.985 1.00 40.78 83 LEU A C 1
ATOM 650 O O . LEU A 1 83 ? 53.232 10.103 -5.380 1.00 40.78 83 LEU A O 1
ATOM 654 N N . SER A 1 84 ? 52.714 12.087 -6.324 1.00 44.69 84 SER A N 1
ATOM 655 C CA . SER A 1 84 ? 51.267 12.006 -6.553 1.00 44.69 84 SER A CA 1
ATOM 656 C C . SER A 1 84 ? 50.495 10.909 -5.806 1.00 44.69 84 SER A C 1
ATOM 658 O O . SER A 1 84 ? 50.435 9.759 -6.236 1.00 44.69 84 SER A O 1
ATOM 660 N N . SER A 1 85 ? 49.807 11.304 -4.735 1.00 41.47 85 SER A N 1
ATOM 661 C CA . SER A 1 85 ? 48.827 10.505 -3.992 1.00 41.47 85 SER A CA 1
ATOM 662 C C . SER A 1 85 ? 47.666 10.052 -4.892 1.00 41.47 85 SER A C 1
ATOM 664 O O . SER A 1 85 ? 46.603 10.670 -4.924 1.00 41.47 85 SER A O 1
ATOM 666 N N . ALA A 1 86 ? 47.846 8.971 -5.648 1.00 43.72 86 ALA A N 1
ATOM 667 C CA . ALA A 1 86 ? 46.773 8.357 -6.418 1.00 43.72 86 ALA A CA 1
ATOM 668 C C . ALA A 1 86 ? 45.872 7.555 -5.466 1.00 43.72 86 ALA A C 1
ATOM 670 O O . ALA A 1 86 ? 46.164 6.416 -5.100 1.00 43.72 86 ALA A O 1
ATOM 671 N N . VAL A 1 87 ? 44.769 8.168 -5.033 1.00 46.44 87 VAL A N 1
ATOM 672 C CA . VAL A 1 87 ? 43.708 7.473 -4.300 1.00 46.44 87 VAL A CA 1
ATOM 673 C C . VAL A 1 87 ? 43.014 6.522 -5.274 1.00 46.44 87 VAL A C 1
ATOM 675 O O . VAL A 1 87 ? 42.242 6.942 -6.132 1.00 46.44 87 VAL A O 1
ATOM 678 N N . VAL A 1 88 ? 43.289 5.223 -5.155 1.00 45.38 88 VAL A N 1
ATOM 679 C CA . VAL A 1 88 ? 42.585 4.195 -5.931 1.00 45.38 88 VAL A CA 1
ATOM 680 C C . VAL A 1 88 ? 41.200 3.993 -5.314 1.00 45.38 88 VAL A C 1
ATOM 682 O O . VAL A 1 88 ? 41.013 3.188 -4.400 1.00 45.38 88 VAL A O 1
ATOM 685 N N . LEU A 1 89 ? 40.217 4.757 -5.794 1.00 44.03 89 LEU A N 1
ATOM 686 C CA . LEU A 1 89 ? 38.807 4.559 -5.468 1.00 44.03 89 LEU A CA 1
ATOM 687 C C . LEU A 1 89 ? 38.294 3.329 -6.220 1.00 44.03 89 LEU A C 1
ATOM 689 O O . LEU A 1 89 ? 38.048 3.369 -7.423 1.00 44.03 89 LEU A O 1
ATOM 693 N N . ARG A 1 90 ? 38.131 2.214 -5.509 1.00 42.53 90 ARG A N 1
ATOM 694 C CA . ARG A 1 90 ? 37.463 1.027 -6.048 1.00 42.53 90 ARG A CA 1
ATOM 695 C C . ARG A 1 90 ? 35.989 1.093 -5.661 1.00 42.53 90 ARG A C 1
ATOM 697 O O . ARG A 1 90 ? 35.618 0.705 -4.558 1.00 42.53 90 ARG A O 1
ATOM 704 N N . ALA A 1 91 ? 35.157 1.624 -6.553 1.00 45.66 91 ALA A N 1
ATOM 705 C CA . ALA A 1 91 ? 33.710 1.573 -6.391 1.00 45.66 91 ALA A CA 1
ATOM 706 C C . ALA A 1 91 ? 33.238 0.133 -6.645 1.00 45.66 91 ALA A C 1
ATOM 708 O O . ALA A 1 91 ? 33.353 -0.379 -7.759 1.00 45.66 91 ALA A O 1
ATOM 709 N N . VAL A 1 92 ? 32.745 -0.547 -5.608 1.00 45.47 92 VAL A N 1
ATOM 710 C CA . VAL A 1 92 ? 32.068 -1.838 -5.770 1.00 45.47 92 VAL A CA 1
ATOM 711 C C . VAL A 1 92 ? 30.606 -1.539 -6.069 1.00 45.47 92 VAL A C 1
ATOM 713 O O . VAL A 1 92 ? 29.851 -1.142 -5.184 1.00 45.47 92 VAL A O 1
ATOM 716 N N . PHE A 1 93 ? 30.221 -1.690 -7.334 1.00 39.53 93 PHE A N 1
ATOM 717 C CA . PHE A 1 93 ? 28.840 -1.520 -7.766 1.00 39.53 93 PHE A CA 1
ATOM 718 C C . PHE A 1 93 ? 28.044 -2.758 -7.341 1.00 39.53 93 PHE A C 1
ATOM 720 O O . PHE A 1 93 ? 28.105 -3.807 -7.981 1.00 39.53 93 PHE A O 1
ATOM 727 N N . ILE A 1 94 ? 27.327 -2.665 -6.221 1.00 47.34 94 ILE A N 1
ATOM 728 C CA . ILE A 1 94 ? 26.327 -3.672 -5.870 1.00 47.34 94 ILE A CA 1
ATOM 729 C C . ILE A 1 94 ? 25.079 -3.301 -6.663 1.00 47.34 94 ILE A C 1
ATOM 731 O O . ILE A 1 94 ? 24.291 -2.458 -6.236 1.00 47.34 94 ILE A O 1
ATOM 735 N N . HIS A 1 95 ? 24.917 -3.903 -7.843 1.00 38.50 95 HIS A N 1
ATOM 736 C CA . HIS A 1 95 ? 23.640 -3.870 -8.543 1.00 38.50 95 HIS A CA 1
ATOM 737 C C . HIS A 1 95 ? 22.607 -4.551 -7.647 1.00 38.50 95 HIS A C 1
ATOM 739 O O . HIS A 1 95 ? 22.519 -5.775 -7.580 1.00 38.50 95 HIS A O 1
ATOM 745 N N . LYS A 1 96 ? 21.822 -3.747 -6.930 1.00 47.25 96 LYS A N 1
ATOM 746 C CA . LYS A 1 96 ? 20.543 -4.205 -6.418 1.00 47.25 96 LYS A CA 1
ATOM 747 C C . LYS A 1 96 ? 19.690 -4.415 -7.658 1.00 47.25 96 LYS A C 1
ATOM 749 O O . LYS A 1 96 ? 19.238 -3.447 -8.263 1.00 47.25 96 LYS A O 1
ATOM 754 N N . GLU A 1 97 ? 19.570 -5.662 -8.103 1.00 41.56 97 GLU A N 1
ATOM 755 C CA . GLU A 1 97 ? 18.615 -6.011 -9.145 1.00 41.56 97 GLU A CA 1
ATOM 756 C C . GLU A 1 97 ? 17.258 -5.494 -8.674 1.00 41.56 97 GLU A C 1
ATOM 758 O O . GLU A 1 97 ? 16.671 -6.000 -7.716 1.00 41.56 97 GLU A O 1
ATOM 763 N N . ASN A 1 98 ? 16.799 -4.405 -9.289 1.00 40.22 98 ASN A N 1
ATOM 764 C CA . ASN A 1 98 ? 15.438 -3.940 -9.135 1.00 40.22 98 ASN A CA 1
ATOM 765 C C . ASN A 1 98 ? 14.581 -5.034 -9.761 1.00 40.22 98 ASN A C 1
ATOM 767 O O . ASN A 1 98 ? 14.319 -5.006 -10.965 1.00 40.22 98 ASN A O 1
ATOM 771 N N . SER A 1 99 ? 14.211 -6.036 -8.958 1.00 47.84 99 SER A N 1
ATOM 772 C CA . SER A 1 99 ? 13.239 -7.038 -9.353 1.00 47.84 99 SER A CA 1
ATOM 773 C C . SER A 1 99 ? 12.017 -6.251 -9.795 1.00 47.84 99 SER A C 1
ATOM 775 O O . SER A 1 99 ? 11.367 -5.601 -8.968 1.00 47.84 99 SER A O 1
ATOM 777 N N . LYS A 1 100 ? 11.747 -6.234 -11.102 1.00 52.56 100 LYS A N 1
ATOM 778 C CA . LYS A 1 100 ? 10.474 -5.754 -11.633 1.00 52.56 100 LYS A CA 1
ATOM 779 C C . LYS A 1 100 ? 9.423 -6.422 -10.757 1.00 52.56 100 LYS A C 1
ATOM 781 O O . LYS A 1 100 ? 9.454 -7.645 -10.653 1.00 52.56 100 LYS A O 1
ATOM 786 N N . MET A 1 101 ? 8.612 -5.647 -10.032 1.00 52.84 101 MET A N 1
ATOM 787 C CA . MET A 1 101 ? 7.566 -6.215 -9.185 1.00 52.84 101 MET A CA 1
ATOM 788 C C . MET A 1 101 ? 6.663 -7.011 -10.115 1.00 52.84 101 MET A C 1
ATOM 790 O O . MET A 1 101 ? 5.846 -6.439 -10.830 1.00 52.84 101 MET A O 1
ATOM 794 N N . THR A 1 102 ? 6.884 -8.319 -10.179 1.00 64.88 102 THR A N 1
ATOM 795 C CA . THR A 1 102 ? 6.095 -9.226 -10.993 1.00 64.88 102 THR A CA 1
ATOM 796 C C . THR A 1 102 ? 4.694 -9.153 -10.426 1.00 64.88 102 THR A C 1
ATOM 798 O O . THR A 1 102 ? 4.453 -9.546 -9.283 1.00 64.88 102 THR A O 1
ATOM 801 N N . HIS A 1 103 ? 3.792 -8.532 -11.178 1.00 82.44 103 HIS A N 1
ATOM 802 C CA . HIS A 1 103 ? 2.395 -8.480 -10.803 1.00 82.44 103 HIS A CA 1
ATOM 803 C C . HIS A 1 103 ? 1.869 -9.911 -10.808 1.00 82.44 103 HIS A C 1
ATOM 805 O O . HIS A 1 103 ? 1.900 -10.567 -11.844 1.00 82.44 103 HIS A O 1
ATOM 811 N N . PHE A 1 104 ? 1.419 -10.384 -9.646 1.00 89.75 104 PHE A N 1
ATOM 812 C CA . PHE A 1 104 ? 0.773 -11.685 -9.543 1.00 89.75 104 PHE A CA 1
ATOM 813 C C . PHE A 1 104 ? -0.533 -11.668 -10.322 1.00 89.75 104 PHE A C 1
ATOM 815 O O . PHE A 1 104 ? -1.362 -10.758 -10.138 1.00 89.75 104 PHE A O 1
ATOM 822 N N . GLU A 1 105 ? -0.687 -12.681 -11.160 1.00 91.94 105 GLU A N 1
ATOM 823 C CA . GLU A 1 105 ? -1.846 -12.911 -12.003 1.00 91.94 105 GLU A CA 1
ATOM 824 C C . GLU A 1 105 ? -3.075 -13.250 -11.146 1.00 91.94 105 GLU A C 1
ATOM 826 O O . GLU A 1 105 ? -2.963 -13.711 -10.008 1.00 91.94 105 GLU A O 1
ATOM 831 N N . SER A 1 106 ? -4.279 -13.012 -11.666 1.00 92.00 106 SER A N 1
ATOM 832 C CA . SER A 1 106 ? -5.509 -13.285 -10.912 1.00 92.00 106 SER A CA 1
ATOM 833 C C . SER A 1 106 ? -5.671 -14.772 -10.568 1.00 92.00 106 SER A C 1
ATOM 835 O O . SER A 1 106 ? -6.167 -15.091 -9.489 1.00 92.00 106 SER A O 1
ATOM 837 N N . SER A 1 107 ? -5.214 -15.670 -11.447 1.00 94.19 107 SER A N 1
ATOM 838 C CA . SER A 1 107 ? -5.191 -17.124 -11.231 1.00 94.19 107 SER A CA 1
ATOM 839 C C . SER A 1 107 ? -4.251 -17.526 -10.090 1.00 94.19 107 SER A C 1
ATOM 841 O O . SER A 1 107 ? -4.632 -18.300 -9.218 1.00 94.19 107 SER A O 1
ATOM 843 N N . GLU A 1 108 ? -3.056 -16.935 -10.035 1.00 94.75 108 GLU A N 1
ATOM 844 C CA . GLU A 1 108 ? -2.072 -17.158 -8.968 1.00 94.75 108 GLU A CA 1
ATOM 845 C C . GLU A 1 108 ? -2.601 -16.719 -7.604 1.00 94.75 108 GLU A C 1
ATOM 847 O O . GLU A 1 108 ? -2.427 -17.414 -6.605 1.00 94.75 108 GLU A O 1
ATOM 852 N N . ARG A 1 109 ? -3.286 -15.574 -7.559 1.00 95.38 109 ARG A N 1
ATOM 853 C CA . ARG A 1 109 ? -3.905 -15.080 -6.324 1.00 95.38 109 ARG A CA 1
ATOM 854 C C . ARG A 1 109 ? -5.008 -16.007 -5.827 1.00 95.38 109 ARG A C 1
ATOM 856 O O . ARG A 1 109 ? -5.126 -16.197 -4.621 1.00 95.38 109 ARG A O 1
ATOM 863 N N . LEU A 1 110 ? -5.804 -16.566 -6.740 1.00 96.31 110 LEU A N 1
ATOM 864 C CA . LEU A 1 110 ? -6.851 -17.528 -6.396 1.00 96.31 110 LEU A CA 1
ATOM 865 C C . LEU A 1 110 ? -6.246 -18.807 -5.814 1.00 96.31 110 LEU A C 1
ATOM 867 O O . LEU A 1 110 ? -6.629 -19.215 -4.723 1.00 96.31 110 LEU A O 1
ATOM 871 N N . LEU A 1 111 ? -5.232 -19.360 -6.482 1.00 96.12 111 LEU A N 1
ATOM 872 C CA . LEU A 1 111 ? -4.510 -20.537 -6.006 1.00 96.12 111 LEU A CA 1
ATOM 873 C C . LEU A 1 111 ? -3.882 -20.306 -4.626 1.00 96.12 111 LEU A C 1
ATOM 875 O O . LEU A 1 111 ? -3.945 -21.171 -3.756 1.00 96.12 111 LEU A O 1
ATOM 879 N N . MET A 1 112 ? -3.297 -19.126 -4.403 1.00 96.19 112 MET A N 1
ATOM 880 C CA . MET A 1 112 ? -2.755 -18.759 -3.096 1.00 96.19 112 MET A CA 1
ATOM 881 C C . MET A 1 112 ? -3.835 -18.796 -2.009 1.00 96.19 112 MET A C 1
ATOM 883 O O . MET A 1 112 ? -3.602 -19.359 -0.940 1.00 96.19 112 MET A O 1
ATOM 887 N N . ALA A 1 113 ? -5.013 -18.227 -2.279 1.00 95.81 113 ALA A N 1
ATOM 888 C CA . ALA A 1 113 ? -6.126 -18.241 -1.335 1.00 95.81 113 ALA A CA 1
ATOM 889 C C . ALA A 1 113 ? -6.583 -19.677 -1.017 1.00 95.81 113 ALA A C 1
ATOM 891 O O . ALA A 1 113 ? -6.734 -20.019 0.152 1.00 95.81 113 ALA A O 1
ATOM 892 N N . GLU A 1 114 ? -6.711 -20.539 -2.029 1.00 96.00 114 GLU A N 1
ATOM 893 C CA . GLU A 1 114 ? -7.082 -21.956 -1.872 1.00 96.00 114 GLU A CA 1
ATOM 894 C C . GLU A 1 114 ? -6.025 -22.796 -1.139 1.00 96.00 114 GLU A C 1
ATOM 896 O O . GLU A 1 114 ? -6.340 -23.768 -0.453 1.00 96.00 114 GLU A O 1
ATOM 901 N N . ILE A 1 115 ? -4.742 -22.462 -1.274 1.00 96.62 115 ILE A N 1
ATOM 902 C CA . ILE A 1 115 ? -3.693 -23.105 -0.480 1.00 96.62 115 ILE A CA 1
ATOM 903 C C . ILE A 1 115 ? -3.813 -22.651 0.978 1.00 96.62 115 ILE A C 1
ATOM 905 O O . ILE A 1 115 ? -3.818 -23.489 1.876 1.00 96.62 115 ILE A O 1
ATOM 909 N N . CYS A 1 116 ? -3.967 -21.351 1.233 1.00 95.31 116 CYS A N 1
ATOM 910 C CA . CYS A 1 116 ? -4.041 -20.811 2.590 1.00 95.31 116 CYS A CA 1
ATOM 911 C C . CYS A 1 116 ? -5.238 -21.325 3.406 1.00 95.31 116 CYS A C 1
ATOM 913 O O . CYS A 1 116 ? -5.092 -21.477 4.619 1.00 95.31 116 CYS A O 1
ATOM 915 N N . THR A 1 117 ? -6.368 -21.682 2.784 1.00 95.00 117 THR A N 1
ATOM 916 C CA . THR A 1 117 ? -7.506 -22.300 3.500 1.00 95.00 117 THR A CA 1
ATOM 917 C C . THR A 1 117 ? -7.147 -23.641 4.150 1.00 95.00 117 THR A C 1
ATOM 919 O O . THR A 1 117 ? -7.724 -24.001 5.173 1.00 95.00 117 THR A O 1
ATOM 922 N N . ARG A 1 118 ? -6.149 -24.362 3.619 1.00 96.06 118 ARG A N 1
ATOM 923 C CA . ARG A 1 118 ? -5.656 -25.635 4.175 1.00 96.06 118 ARG A CA 1
ATOM 924 C C . ARG A 1 118 ? -4.672 -25.461 5.334 1.00 96.06 118 ARG A C 1
ATOM 926 O O . ARG A 1 118 ? -4.400 -26.422 6.053 1.00 96.06 118 ARG A O 1
ATOM 933 N N . TYR A 1 119 ? -4.152 -24.251 5.547 1.00 96.00 119 TYR A N 1
ATOM 934 C CA . TYR A 1 119 ? -3.171 -23.943 6.593 1.00 96.00 119 TYR A CA 1
ATOM 935 C C . TYR A 1 119 ? -3.686 -22.838 7.534 1.00 96.00 119 TYR A C 1
ATOM 937 O O . TYR A 1 119 ? -3.136 -21.733 7.541 1.00 96.00 119 TYR A O 1
ATOM 945 N N . PRO A 1 120 ? -4.677 -23.125 8.402 1.00 92.50 120 PRO A N 1
ATOM 946 C CA . PRO A 1 120 ? -5.282 -22.121 9.290 1.00 92.50 120 PRO A CA 1
ATOM 947 C C . PRO A 1 120 ? -4.274 -21.477 10.256 1.00 92.50 120 PRO A C 1
ATOM 949 O O . PRO A 1 120 ? -4.424 -20.323 10.646 1.00 92.50 120 PRO A O 1
ATOM 952 N N . VAL A 1 121 ? -3.182 -22.180 10.574 1.00 94.38 121 VAL A N 1
ATOM 953 C CA . VAL A 1 121 ? -2.074 -21.680 11.410 1.00 94.38 121 VAL A CA 1
ATOM 954 C C . VAL A 1 121 ? -1.445 -20.395 10.851 1.00 94.38 121 VAL A C 1
ATOM 956 O O . VAL A 1 121 ? -0.892 -19.600 11.608 1.00 94.38 121 VAL A O 1
ATOM 959 N N . ILE A 1 122 ? -1.506 -20.177 9.532 1.00 93.00 122 ILE A N 1
ATOM 960 C CA . ILE A 1 122 ? -0.984 -18.959 8.895 1.00 93.00 122 ILE A CA 1
ATOM 961 C C . ILE A 1 122 ? -1.856 -17.742 9.223 1.00 93.00 122 ILE A C 1
ATOM 963 O O . ILE A 1 122 ? -1.316 -16.646 9.369 1.00 93.00 122 ILE A O 1
ATOM 967 N N . VAL A 1 123 ? -3.165 -17.955 9.363 1.00 90.00 123 VAL A N 1
ATOM 968 C CA . VAL A 1 123 ? -4.194 -16.921 9.549 1.00 90.00 123 VAL A CA 1
ATOM 969 C C . VAL A 1 123 ? -4.339 -16.526 11.016 1.00 90.00 123 VAL A C 1
ATOM 971 O O . VAL A 1 123 ? -4.651 -15.379 11.321 1.00 90.00 123 VAL A O 1
ATOM 974 N N . ASP A 1 124 ? -4.076 -17.461 11.930 1.00 88.12 124 ASP A N 1
ATOM 975 C CA . ASP A 1 124 ? -4.110 -17.219 13.371 1.00 88.12 124 ASP A CA 1
ATOM 976 C C . ASP A 1 124 ? -3.265 -15.986 13.751 1.00 88.12 124 ASP A C 1
ATOM 978 O O . ASP A 1 124 ? -2.115 -15.849 13.331 1.00 88.12 124 ASP A O 1
ATOM 982 N N . SER A 1 125 ? -3.796 -15.082 14.575 1.00 86.00 125 SER A N 1
ATOM 983 C CA . SER A 1 125 ? -3.090 -13.895 15.073 1.00 86.00 125 SER A CA 1
ATOM 984 C C . SER A 1 125 ? -2.105 -14.181 16.217 1.00 86.00 125 SER A C 1
ATOM 986 O O . SER A 1 125 ? -1.462 -13.258 16.711 1.00 86.00 125 SER A O 1
ATOM 988 N N . GLY A 1 126 ? -1.951 -15.435 16.655 1.00 88.31 126 GLY A N 1
ATOM 989 C CA . GLY A 1 126 ? -1.042 -15.812 17.739 1.00 88.31 126 GLY A CA 1
ATOM 990 C C . GLY A 1 126 ? 0.435 -15.444 17.496 1.00 88.31 126 GLY A C 1
ATOM 991 O O . GLY A 1 126 ? 0.987 -15.677 16.413 1.00 88.31 126 GLY A O 1
ATOM 992 N N . TYR A 1 127 ? 1.093 -14.915 18.538 1.00 91.38 127 TYR A N 1
ATOM 993 C CA . TYR A 1 127 ? 2.503 -14.475 18.535 1.00 91.38 127 TYR A CA 1
ATOM 994 C C . TYR A 1 127 ? 3.433 -15.313 19.431 1.00 91.38 127 TYR A C 1
ATOM 996 O O . TYR A 1 127 ? 4.566 -14.914 19.704 1.00 91.38 127 TYR A O 1
ATOM 1004 N N . SER A 1 128 ? 2.996 -16.481 19.907 1.00 94.69 128 SER A N 1
ATOM 1005 C CA . SER A 1 128 ? 3.854 -17.329 20.741 1.00 94.69 128 SER A CA 1
ATOM 1006 C C . SER A 1 128 ? 5.035 -17.892 19.937 1.00 94.69 128 SER A C 1
ATOM 1008 O O . SER A 1 128 ? 4.938 -18.148 18.736 1.00 94.69 128 SER A O 1
ATOM 1010 N N . ALA A 1 129 ? 6.177 -18.118 20.595 1.00 93.94 129 ALA A N 1
ATOM 1011 C CA . ALA A 1 129 ? 7.378 -18.629 19.925 1.00 93.94 129 ALA A CA 1
ATOM 1012 C C . ALA A 1 129 ? 7.152 -19.997 19.248 1.00 93.94 129 ALA A C 1
ATOM 1014 O O . ALA A 1 129 ? 7.762 -20.291 18.218 1.00 93.94 129 ALA A O 1
ATOM 1015 N N . THR A 1 130 ? 6.269 -20.830 19.806 1.00 95.06 130 THR A N 1
ATOM 1016 C CA . THR A 1 130 ? 5.858 -22.109 19.213 1.00 95.06 130 THR A CA 1
ATOM 1017 C C . THR A 1 130 ? 5.004 -21.898 17.964 1.00 95.06 130 THR A C 1
ATOM 1019 O O . THR A 1 130 ? 5.305 -22.497 16.931 1.00 95.06 130 THR A O 1
ATOM 1022 N N . VAL A 1 131 ? 4.022 -20.991 18.011 1.00 93.88 131 VAL A N 1
ATOM 1023 C CA . VAL A 1 131 ? 3.175 -20.638 16.859 1.00 93.88 131 VAL A CA 1
ATOM 1024 C C . VAL A 1 131 ? 4.003 -20.010 15.739 1.00 93.88 131 VAL A C 1
ATOM 1026 O O . VAL A 1 131 ? 3.825 -20.368 14.581 1.00 93.88 131 VAL A O 1
ATOM 1029 N N . LEU A 1 132 ? 4.978 -19.151 16.048 1.00 92.56 132 LEU A N 1
ATOM 1030 C CA . LEU A 1 132 ? 5.863 -18.565 15.033 1.00 92.56 132 LEU A CA 1
ATOM 1031 C C . LEU A 1 132 ? 6.682 -19.628 14.286 1.00 92.56 132 LEU A C 1
ATOM 1033 O O . LEU A 1 132 ? 6.796 -19.562 13.061 1.00 92.56 132 LEU A O 1
ATOM 1037 N N . LYS A 1 133 ? 7.199 -20.644 14.992 1.00 96.06 133 LYS A N 1
ATOM 1038 C CA . LYS A 1 133 ? 7.897 -21.779 14.363 1.00 96.06 133 LYS A CA 1
ATOM 1039 C C . LYS A 1 133 ? 6.956 -22.619 13.498 1.00 96.06 133 LYS A C 1
ATOM 1041 O O . LYS A 1 133 ? 7.332 -23.015 12.396 1.00 96.06 133 LYS A O 1
ATOM 1046 N N . GLN A 1 134 ? 5.735 -22.871 13.972 1.00 96.50 134 GLN A N 1
ATOM 1047 C CA . GLN A 1 134 ? 4.720 -23.597 13.205 1.00 96.50 134 GLN A CA 1
ATOM 1048 C C . GLN A 1 134 ? 4.301 -22.826 11.949 1.00 96.50 134 GLN A C 1
ATOM 1050 O O . GLN A 1 134 ? 4.233 -23.415 10.873 1.00 96.50 134 GLN A O 1
ATOM 1055 N N . LYS A 1 135 ? 4.118 -21.505 12.052 1.00 96.44 135 LYS A N 1
ATOM 1056 C CA . LYS A 1 135 ? 3.868 -20.614 10.915 1.00 96.44 135 LYS A CA 1
ATOM 1057 C C . LYS A 1 135 ? 5.004 -20.667 9.908 1.00 96.44 135 LYS A C 1
ATOM 1059 O O . LYS A 1 135 ? 4.750 -20.782 8.715 1.00 96.44 135 LYS A O 1
ATOM 1064 N N . GLU A 1 136 ? 6.257 -20.604 10.353 1.00 96.38 136 GLU A N 1
ATOM 1065 C CA . GLU A 1 136 ? 7.399 -20.695 9.442 1.00 96.38 136 GLU A CA 1
ATOM 1066 C C . GLU A 1 136 ? 7.434 -22.041 8.703 1.00 96.38 136 GLU A C 1
ATOM 1068 O O . GLU A 1 136 ? 7.647 -22.065 7.490 1.00 96.38 136 GLU A O 1
ATOM 1073 N N . ALA A 1 137 ? 7.171 -23.147 9.404 1.00 97.31 137 ALA A N 1
ATOM 1074 C CA . ALA A 1 137 ? 7.072 -24.471 8.796 1.00 97.31 137 ALA A CA 1
ATOM 1075 C C . ALA A 1 137 ? 5.894 -24.575 7.809 1.00 97.31 137 ALA A C 1
ATOM 1077 O O . ALA A 1 137 ? 6.063 -25.115 6.717 1.00 97.31 137 ALA A O 1
ATOM 1078 N N . ALA A 1 138 ? 4.729 -24.020 8.154 1.00 97.62 138 ALA A N 1
ATOM 1079 C CA . ALA A 1 138 ? 3.565 -23.963 7.272 1.00 97.62 138 ALA A CA 1
ATOM 1080 C C . ALA A 1 138 ? 3.866 -23.149 6.007 1.00 97.62 138 ALA A C 1
ATOM 1082 O O . ALA A 1 138 ? 3.605 -23.612 4.903 1.00 97.62 138 ALA A O 1
ATOM 1083 N N . TRP A 1 139 ? 4.518 -21.992 6.144 1.00 97.69 139 TRP A N 1
ATOM 1084 C CA . TRP A 1 139 ? 4.925 -21.175 5.003 1.00 97.69 139 TRP A CA 1
ATOM 1085 C C . TRP A 1 139 ? 5.877 -21.896 4.047 1.00 97.69 139 TRP A C 1
ATOM 1087 O O . TRP A 1 139 ? 5.793 -21.663 2.846 1.00 97.69 139 TRP A O 1
ATOM 1097 N N .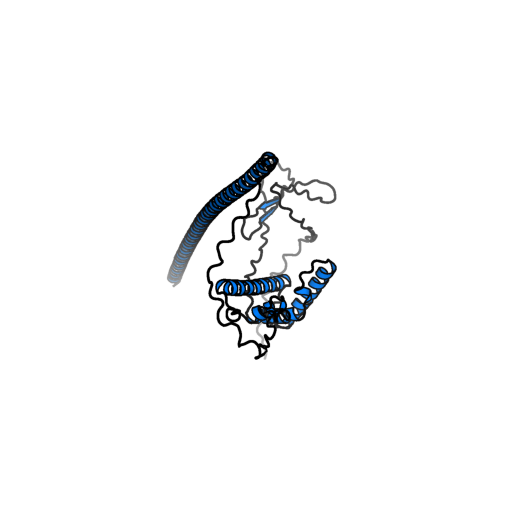 LYS A 1 140 ? 6.773 -22.758 4.545 1.00 97.50 140 LYS A N 1
ATOM 1098 C CA . LYS A 1 140 ? 7.631 -23.581 3.675 1.00 97.50 140 LYS A CA 1
ATOM 1099 C C . LYS A 1 140 ? 6.792 -24.548 2.836 1.00 97.50 140 LYS A C 1
ATOM 1101 O O . LYS A 1 140 ? 6.948 -24.573 1.623 1.00 97.50 140 LYS A O 1
ATOM 1106 N N . ARG A 1 141 ? 5.823 -25.231 3.456 1.00 97.88 141 ARG A N 1
ATOM 1107 C CA . ARG A 1 141 ? 4.896 -26.133 2.747 1.00 97.88 141 ARG A CA 1
ATOM 1108 C C . ARG A 1 141 ? 4.052 -25.402 1.705 1.00 97.88 141 ARG A C 1
ATOM 1110 O O . ARG A 1 141 ? 3.912 -25.893 0.595 1.00 97.88 141 ARG A O 1
ATOM 1117 N N . VAL A 1 142 ? 3.559 -24.207 2.038 1.00 97.44 142 VAL A N 1
ATOM 1118 C CA . VAL A 1 142 ? 2.814 -23.352 1.100 1.00 97.44 142 VAL A CA 1
ATOM 1119 C C . VAL A 1 142 ? 3.663 -22.971 -0.110 1.00 97.44 142 VAL A C 1
ATOM 1121 O O . VAL A 1 142 ? 3.166 -23.010 -1.229 1.00 97.44 142 VAL A O 1
ATOM 1124 N N . VAL A 1 143 ? 4.938 -22.621 0.092 1.00 97.06 143 VAL A N 1
ATOM 1125 C CA . VAL A 1 143 ? 5.860 -22.301 -1.012 1.00 97.06 143 VAL A CA 1
ATOM 1126 C C . VAL A 1 143 ? 6.051 -23.505 -1.927 1.00 97.06 143 VAL A C 1
ATOM 1128 O O . VAL A 1 143 ? 5.948 -23.361 -3.146 1.00 97.06 143 VAL A O 1
ATOM 1131 N N . ASP A 1 144 ? 6.304 -24.677 -1.349 1.00 96.94 144 ASP A N 1
ATOM 1132 C CA . ASP A 1 144 ? 6.510 -25.906 -2.113 1.00 96.94 144 ASP A CA 1
ATOM 1133 C C . ASP A 1 144 ? 5.251 -26.259 -2.916 1.00 96.94 144 ASP A C 1
ATOM 1135 O O . ASP A 1 144 ? 5.313 -26.487 -4.122 1.00 96.94 144 ASP A O 1
ATOM 1139 N N . GLU A 1 145 ? 4.084 -26.219 -2.275 1.00 97.38 145 GLU A N 1
ATOM 1140 C CA . GLU A 1 145 ? 2.798 -26.527 -2.894 1.00 97.38 145 GLU A CA 1
ATOM 1141 C C . GLU A 1 145 ? 2.408 -25.530 -3.995 1.00 97.38 145 GLU A C 1
ATOM 1143 O O . GLU A 1 145 ? 1.952 -25.937 -5.067 1.00 97.38 145 GLU A O 1
ATOM 1148 N N . PHE A 1 146 ? 2.642 -24.235 -3.774 1.00 97.19 146 PHE A N 1
ATOM 1149 C CA . PHE A 1 146 ? 2.368 -23.187 -4.756 1.00 97.19 146 PHE A CA 1
ATOM 1150 C C . PHE A 1 146 ? 3.256 -23.319 -5.999 1.00 97.19 146 PHE A C 1
ATOM 1152 O O . PHE A 1 146 ? 2.768 -23.211 -7.125 1.00 97.19 146 PHE A O 1
ATOM 1159 N N . ASN A 1 147 ? 4.554 -23.572 -5.805 1.00 96.19 147 ASN A N 1
ATOM 1160 C CA . ASN A 1 147 ? 5.499 -23.742 -6.908 1.00 96.19 147 ASN A CA 1
ATOM 1161 C C . ASN A 1 147 ? 5.240 -25.050 -7.676 1.00 96.19 147 ASN A C 1
ATOM 1163 O O . ASN A 1 147 ? 5.304 -25.052 -8.903 1.00 96.19 147 ASN A O 1
ATOM 1167 N N . ASN A 1 148 ? 4.872 -26.132 -6.981 1.00 96.19 148 ASN A N 1
ATOM 1168 C CA . ASN A 1 148 ? 4.498 -27.402 -7.612 1.00 96.19 148 ASN A CA 1
ATOM 1169 C C . ASN A 1 148 ? 3.212 -27.288 -8.441 1.00 96.19 148 ASN A C 1
ATOM 1171 O O . ASN A 1 148 ? 3.087 -27.937 -9.477 1.00 96.19 148 ASN A O 1
ATOM 1175 N N . SER A 1 149 ? 2.271 -26.453 -8.000 1.00 95.50 149 SER A N 1
ATOM 1176 C CA . SER A 1 149 ? 0.996 -26.230 -8.690 1.00 95.50 149 SER A CA 1
ATOM 1177 C C . SER A 1 149 ? 1.119 -25.318 -9.920 1.00 95.50 149 SER A C 1
ATOM 1179 O O . SER A 1 149 ? 0.209 -25.287 -10.742 1.00 95.50 149 SER A O 1
ATOM 1181 N N . ASN A 1 150 ? 2.241 -24.603 -10.080 1.00 91.38 150 ASN A N 1
ATOM 1182 C CA . ASN A 1 150 ? 2.525 -23.734 -11.227 1.00 91.38 150 ASN A CA 1
ATOM 1183 C C . ASN A 1 150 ? 3.791 -24.181 -11.988 1.00 91.38 150 ASN A C 1
ATOM 1185 O O . ASN A 1 150 ? 4.777 -23.433 -12.042 1.00 91.38 150 ASN A O 1
ATOM 1189 N N . PRO A 1 151 ? 3.795 -25.379 -12.606 1.00 85.56 151 PRO A N 1
ATOM 1190 C CA . PRO A 1 151 ? 4.933 -25.825 -13.398 1.00 85.56 151 PRO A CA 1
ATOM 1191 C C . PRO A 1 151 ? 5.098 -24.917 -14.627 1.00 85.56 151 PRO A C 1
ATOM 1193 O O . PRO A 1 151 ? 4.205 -24.812 -15.463 1.00 85.56 151 PRO A O 1
ATOM 1196 N N . GLY A 1 152 ? 6.243 -24.241 -14.738 1.00 84.62 152 GLY A N 1
ATOM 1197 C CA . GLY A 1 152 ? 6.590 -23.401 -15.896 1.00 84.62 152 GLY A CA 1
ATOM 1198 C C . GLY A 1 152 ? 6.873 -21.932 -15.578 1.00 84.62 152 GLY A C 1
ATOM 1199 O O . GLY A 1 152 ? 7.419 -21.228 -16.427 1.00 84.62 152 GLY A O 1
ATOM 1200 N N . LYS A 1 153 ? 6.575 -21.465 -14.360 1.00 87.50 153 LYS A N 1
ATOM 1201 C CA . LYS A 1 153 ? 7.024 -20.152 -13.869 1.00 87.50 153 LYS A CA 1
ATOM 1202 C C . LYS A 1 153 ? 8.278 -20.305 -13.002 1.00 87.50 153 LYS A C 1
ATOM 1204 O O . LYS A 1 153 ? 8.540 -21.370 -12.447 1.00 87.50 153 LYS A O 1
ATOM 1209 N N . ALA A 1 154 ? 9.085 -19.244 -12.914 1.00 89.19 154 ALA A N 1
ATOM 1210 C CA . ALA A 1 154 ? 10.233 -19.233 -12.011 1.00 89.19 154 ALA A CA 1
ATOM 1211 C C . ALA A 1 154 ? 9.745 -19.405 -10.558 1.00 89.19 154 ALA A C 1
ATOM 1213 O O . ALA A 1 154 ? 8.736 -18.795 -10.196 1.00 89.19 154 ALA A O 1
ATOM 1214 N N . PRO A 1 155 ? 10.433 -20.208 -9.727 1.00 92.31 155 PRO A N 1
ATOM 1215 C CA . PRO A 1 155 ? 9.969 -20.502 -8.379 1.00 92.31 155 PRO A CA 1
ATOM 1216 C C . PRO A 1 155 ? 9.901 -19.224 -7.542 1.00 92.31 155 PRO A C 1
ATOM 1218 O O . PRO A 1 155 ? 10.859 -18.446 -7.473 1.00 92.31 155 PRO A O 1
ATOM 1221 N N . TYR A 1 156 ? 8.768 -19.015 -6.877 1.00 93.00 156 TYR A N 1
ATOM 1222 C CA . TYR A 1 156 ? 8.573 -17.861 -6.014 1.00 93.00 156 TYR A CA 1
ATOM 1223 C C . TYR A 1 156 ? 9.218 -18.096 -4.651 1.00 93.00 156 TYR A C 1
ATOM 1225 O O . TYR A 1 156 ? 9.065 -19.149 -4.030 1.00 93.00 156 TYR A O 1
ATOM 1233 N N . GLY A 1 157 ? 9.924 -17.077 -4.159 1.00 93.69 157 GLY A N 1
ATOM 1234 C CA . GLY A 1 157 ? 10.471 -17.081 -2.807 1.00 93.69 157 GLY A CA 1
ATOM 1235 C C . GLY A 1 157 ? 9.394 -16.848 -1.744 1.00 93.69 157 GLY A C 1
ATOM 1236 O O . GLY A 1 157 ? 8.420 -16.126 -1.969 1.00 93.69 157 GLY A O 1
ATOM 1237 N N . GLN A 1 158 ? 9.625 -17.373 -0.537 1.00 95.38 158 GLN A N 1
ATOM 1238 C CA . GLN A 1 158 ? 8.711 -17.255 0.609 1.00 95.38 158 GLN A CA 1
ATOM 1239 C C . GLN A 1 158 ? 8.283 -15.809 0.911 1.00 95.38 158 GLN A C 1
ATOM 1241 O O . GLN A 1 158 ? 7.121 -15.560 1.214 1.00 95.38 158 GLN A O 1
ATOM 1246 N N . GLN A 1 159 ? 9.201 -14.842 0.816 1.00 94.00 159 GLN A N 1
ATOM 1247 C CA . GLN A 1 159 ? 8.893 -13.427 1.070 1.00 94.00 159 GLN A CA 1
ATOM 1248 C C . GLN A 1 159 ? 7.940 -12.832 0.025 1.00 94.00 159 GLN A C 1
ATOM 1250 O O . GLN A 1 159 ? 7.113 -11.986 0.353 1.00 94.00 159 GLN A O 1
ATOM 1255 N N . SER A 1 160 ? 8.029 -13.298 -1.223 1.00 93.00 160 SER A N 1
ATOM 1256 C CA . SER A 1 160 ? 7.168 -12.834 -2.311 1.00 93.00 160 SER A CA 1
ATOM 1257 C C . SER A 1 160 ? 5.732 -13.323 -2.110 1.00 93.00 160 SER A C 1
ATOM 1259 O O . SER A 1 160 ? 4.796 -12.527 -2.168 1.00 93.00 160 SER A O 1
ATOM 1261 N N . LEU A 1 161 ? 5.566 -14.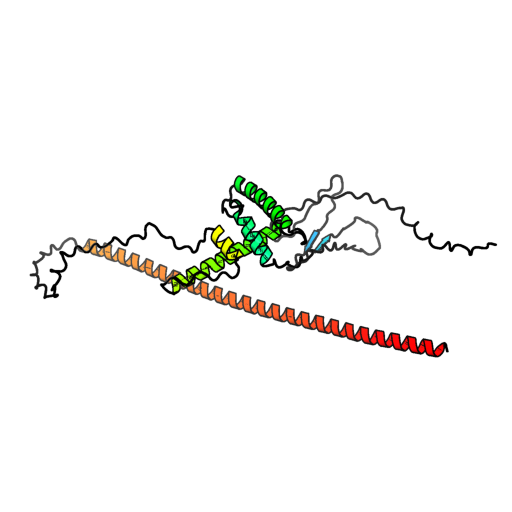605 -1.755 1.00 95.44 161 LEU A N 1
ATOM 1262 C CA . LEU A 1 161 ? 4.254 -15.181 -1.437 1.00 95.44 161 LEU A CA 1
ATOM 1263 C C . LEU A 1 161 ? 3.645 -14.578 -0.166 1.00 95.44 161 LEU A C 1
ATOM 1265 O O . LEU A 1 161 ? 2.455 -14.275 -0.153 1.00 95.44 161 LEU A O 1
ATOM 1269 N N . LYS A 1 162 ? 4.453 -14.313 0.871 1.00 95.56 162 LYS A N 1
ATOM 1270 C CA . LYS A 1 162 ? 4.000 -13.558 2.053 1.00 95.56 162 LYS A CA 1
ATOM 1271 C C . LYS A 1 162 ? 3.481 -12.174 1.670 1.00 95.56 162 LYS A C 1
ATOM 1273 O O . LYS A 1 162 ? 2.389 -11.802 2.078 1.00 95.56 162 LYS A O 1
ATOM 1278 N N . GLY A 1 163 ? 4.226 -11.441 0.841 1.00 94.69 163 GLY A N 1
ATOM 1279 C CA . GLY A 1 163 ? 3.801 -10.131 0.349 1.00 94.69 163 GLY A CA 1
ATOM 1280 C C . GLY A 1 163 ? 2.521 -10.184 -0.491 1.00 94.69 163 GLY A C 1
ATOM 1281 O O . GLY A 1 163 ? 1.707 -9.266 -0.412 1.00 94.69 163 GLY A O 1
ATOM 1282 N N . MET A 1 164 ? 2.318 -11.249 -1.275 1.00 94.69 164 MET A N 1
ATOM 1283 C CA . MET A 1 164 ? 1.059 -11.483 -1.990 1.00 94.69 164 MET A CA 1
ATOM 1284 C C . MET A 1 164 ? -0.102 -11.714 -1.020 1.00 94.69 164 MET A C 1
ATOM 1286 O O . MET A 1 164 ? -1.150 -11.092 -1.182 1.00 94.69 164 MET A O 1
ATOM 1290 N N . TRP A 1 165 ? 0.092 -12.567 -0.013 1.00 95.75 165 TRP A N 1
ATOM 1291 C CA . TRP A 1 165 ? -0.927 -12.876 0.987 1.00 95.75 165 TRP A CA 1
ATOM 1292 C C . TRP A 1 165 ? -1.344 -11.644 1.791 1.00 95.75 165 TRP A C 1
ATOM 1294 O O . TRP A 1 165 ? -2.530 -11.348 1.854 1.00 95.75 165 TRP A O 1
ATOM 1304 N N . THR A 1 166 ? -0.391 -10.857 2.299 1.00 94.69 166 THR A N 1
ATOM 1305 C CA . THR A 1 166 ? -0.699 -9.620 3.040 1.00 94.69 166 THR A CA 1
ATOM 1306 C C . THR A 1 166 ? -1.547 -8.653 2.213 1.00 94.69 166 THR A C 1
ATOM 1308 O O . THR A 1 166 ? -2.505 -8.083 2.717 1.00 94.69 166 THR A O 1
ATOM 1311 N N . ARG A 1 167 ? -1.269 -8.515 0.909 1.00 94.38 167 ARG A N 1
ATOM 1312 C CA . ARG A 1 167 ? -2.101 -7.678 0.027 1.00 94.38 167 ARG A CA 1
ATOM 1313 C C . ARG A 1 167 ? -3.510 -8.235 -0.158 1.00 94.38 167 ARG A C 1
ATOM 1315 O O . ARG A 1 167 ? -4.443 -7.450 -0.258 1.00 94.38 167 ARG A O 1
ATOM 1322 N N . LEU A 1 168 ? -3.668 -9.560 -0.218 1.00 94.31 168 LEU A N 1
ATOM 1323 C CA . LEU A 1 168 ? -4.990 -10.189 -0.271 1.00 94.31 168 LEU A CA 1
ATOM 1324 C C . LEU A 1 168 ? -5.770 -9.967 1.029 1.00 94.31 168 LEU A C 1
ATOM 1326 O O . LEU A 1 168 ? -6.963 -9.685 0.964 1.00 94.31 168 LEU A O 1
ATOM 1330 N N . GLU A 1 169 ? -5.109 -10.044 2.187 1.00 94.19 169 GLU A N 1
ATOM 1331 C CA . GLU A 1 169 ? -5.720 -9.719 3.482 1.00 94.19 169 GLU A CA 1
ATOM 1332 C C . GLU A 1 169 ? -6.167 -8.255 3.540 1.00 94.19 169 GLU A C 1
ATOM 1334 O O . GLU A 1 169 ? -7.289 -7.973 3.959 1.00 94.19 169 GLU A O 1
ATOM 1339 N N . ASP A 1 170 ? -5.316 -7.329 3.097 1.00 93.19 170 ASP A N 1
ATOM 1340 C CA . ASP A 1 170 ? -5.627 -5.899 3.069 1.00 93.19 170 ASP A CA 1
ATOM 1341 C C . ASP A 1 170 ? -6.787 -5.596 2.111 1.00 93.19 170 ASP A C 1
ATOM 1343 O O . ASP A 1 170 ? -7.714 -4.871 2.474 1.00 93.19 170 ASP A O 1
ATOM 1347 N N . ASP A 1 171 ? -6.789 -6.191 0.913 1.00 92.69 171 ASP A N 1
ATOM 1348 C CA . ASP A 1 171 ? -7.885 -6.058 -0.053 1.00 92.69 171 ASP A CA 1
ATOM 1349 C C . ASP A 1 171 ? -9.201 -6.629 0.509 1.00 92.69 171 ASP A C 1
ATOM 1351 O O . ASP A 1 171 ? -10.265 -6.028 0.324 1.00 92.69 171 ASP A O 1
ATOM 1355 N N . ALA A 1 172 ? -9.139 -7.758 1.226 1.00 92.19 172 ALA A N 1
ATOM 1356 C CA . ALA A 1 172 ? -10.293 -8.377 1.876 1.00 92.19 172 ALA A CA 1
ATOM 1357 C C . ALA A 1 172 ? -10.849 -7.500 3.004 1.00 92.19 172 ALA A C 1
ATOM 1359 O O . ALA A 1 172 ? -12.052 -7.250 3.039 1.00 92.19 172 ALA A O 1
ATOM 1360 N N . LYS A 1 173 ? -9.990 -6.960 3.877 1.00 91.25 173 LYS A N 1
ATOM 1361 C CA . LYS A 1 173 ? -10.379 -6.025 4.951 1.00 91.25 173 LYS A CA 1
ATOM 1362 C C . LYS A 1 173 ? -10.882 -4.685 4.418 1.00 91.25 173 LYS A C 1
ATOM 1364 O O . LYS A 1 173 ? -11.799 -4.103 4.982 1.00 91.25 173 LYS A O 1
ATOM 1369 N N . ALA A 1 174 ? -10.332 -4.191 3.313 1.00 91.06 174 ALA A N 1
ATOM 1370 C CA . ALA A 1 174 ? -10.802 -2.953 2.699 1.00 91.06 174 ALA A CA 1
ATOM 1371 C C . ALA A 1 174 ? -12.181 -3.126 2.046 1.00 91.06 174 ALA A C 1
ATOM 1373 O O . ALA A 1 174 ? -13.019 -2.223 2.128 1.00 91.06 174 ALA A O 1
ATOM 1374 N N . ALA A 1 175 ? -12.428 -4.278 1.405 1.00 89.94 175 ALA A N 1
ATOM 1375 C CA . ALA A 1 175 ? -13.768 -4.649 0.962 1.00 89.94 175 ALA A CA 1
ATOM 1376 C C . ALA A 1 175 ? -14.690 -4.705 2.184 1.00 89.94 175 ALA A C 1
ATOM 1378 O O . ALA A 1 175 ? -15.655 -3.929 2.225 1.00 89.94 175 ALA A O 1
ATOM 1379 N N . VAL A 1 176 ? -14.294 -5.523 3.182 1.00 88.00 176 VAL A N 1
ATOM 1380 C CA . VAL A 1 176 ? -14.674 -5.478 4.610 1.00 88.00 176 VAL A CA 1
ATOM 1381 C C . VAL A 1 176 ? -15.466 -4.252 5.061 1.00 88.00 176 VAL A C 1
ATOM 1383 O O . VAL A 1 176 ? -16.694 -4.121 4.994 1.00 88.00 176 VAL A O 1
ATOM 1386 N N . ASP A 1 177 ? -14.643 -3.281 5.425 1.00 88.19 177 ASP A N 1
ATOM 1387 C CA . ASP A 1 177 ? -14.976 -1.995 5.986 1.00 88.19 177 ASP A CA 1
ATOM 1388 C C . ASP A 1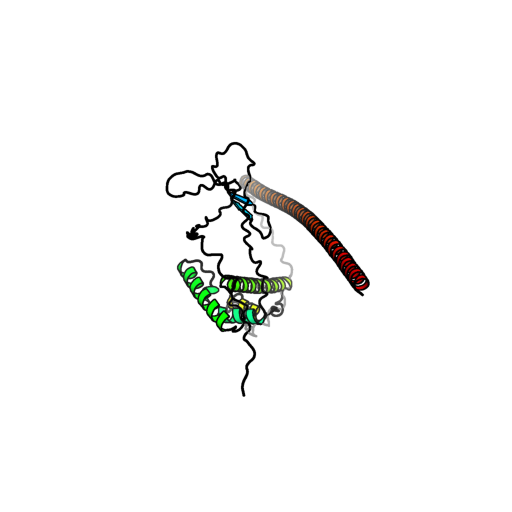 177 ? -15.828 -1.145 5.054 1.00 88.19 177 ASP A C 1
ATOM 1390 O O . ASP A 1 177 ? -16.669 -0.377 5.521 1.00 88.19 177 ASP A O 1
ATOM 1394 N N . LYS A 1 178 ? -15.632 -1.245 3.732 1.00 88.06 178 LYS A N 1
ATOM 1395 C CA . LYS A 1 178 ? -16.423 -0.463 2.778 1.00 88.06 178 LYS A CA 1
ATOM 1396 C C . LYS A 1 178 ? -17.897 -0.850 2.849 1.00 88.06 178 LYS A C 1
ATOM 1398 O O . LYS A 1 178 ? -18.748 0.037 2.848 1.00 88.06 178 LYS A O 1
ATOM 1403 N N . TYR A 1 179 ? -18.196 -2.141 2.933 1.00 86.19 179 TYR A N 1
ATOM 1404 C CA . TYR A 1 179 ? -19.569 -2.611 3.098 1.00 86.19 179 TYR A CA 1
ATOM 1405 C C . TYR A 1 179 ? -20.135 -2.232 4.472 1.00 86.19 179 TYR A C 1
ATOM 1407 O O . TYR A 1 179 ? -21.234 -1.685 4.529 1.00 86.19 179 TYR A O 1
ATOM 1415 N N . ASN A 1 180 ? -19.367 -2.390 5.556 1.00 84.50 180 ASN A N 1
ATOM 1416 C CA . ASN A 1 180 ? -19.818 -2.003 6.902 1.00 84.50 180 ASN A CA 1
ATOM 1417 C C . ASN A 1 180 ? -20.157 -0.505 6.990 1.00 84.50 180 ASN A C 1
ATOM 1419 O O . ASN A 1 180 ? -21.204 -0.127 7.516 1.00 84.50 180 ASN A O 1
ATOM 1423 N N . LYS A 1 181 ? -19.328 0.355 6.387 1.00 85.94 181 LYS A N 1
ATOM 1424 C CA . LYS A 1 181 ? -19.578 1.803 6.301 1.00 85.94 181 LYS A CA 1
ATOM 1425 C C . LYS A 1 181 ? -20.833 2.136 5.495 1.00 85.94 181 LYS A C 1
ATOM 1427 O O . LYS A 1 181 ? -21.579 3.037 5.872 1.00 85.94 181 LYS A O 1
ATOM 1432 N N . LEU A 1 182 ? -21.076 1.429 4.390 1.00 84.12 182 LEU A N 1
ATOM 1433 C CA . LEU A 1 182 ? -22.306 1.597 3.609 1.00 84.12 182 LEU A CA 1
ATOM 1434 C C . LEU A 1 182 ? -23.533 1.150 4.413 1.00 84.12 182 LEU A C 1
ATOM 1436 O O . LEU A 1 182 ? -24.544 1.848 4.406 1.00 84.12 182 LEU A O 1
ATOM 1440 N N . SER A 1 183 ? -23.428 0.052 5.162 1.00 82.50 183 SER A N 1
ATOM 1441 C CA . SER A 1 183 ? -24.512 -0.433 6.019 1.00 82.50 183 SER A CA 1
ATOM 1442 C C . SER A 1 183 ? -24.885 0.565 7.103 1.00 82.50 183 SER A C 1
ATOM 1444 O O . SER A 1 183 ? -26.060 0.874 7.272 1.00 82.50 183 SER A O 1
ATOM 1446 N N . GLN A 1 184 ? -23.891 1.140 7.778 1.00 82.88 184 GLN A N 1
ATOM 1447 C CA . GLN A 1 184 ? -24.131 2.156 8.802 1.00 82.88 184 GLN A CA 1
ATOM 1448 C C . GLN A 1 184 ? -24.757 3.432 8.227 1.00 82.88 184 GLN A C 1
ATOM 1450 O O . GLN A 1 184 ? -25.609 4.041 8.866 1.00 82.88 184 GLN A O 1
ATOM 1455 N N . LYS A 1 185 ? -24.370 3.839 7.011 1.00 84.62 185 LYS A N 1
ATOM 1456 C CA . LYS A 1 185 ? -24.871 5.076 6.394 1.00 84.62 185 LYS A CA 1
ATOM 1457 C C . LYS A 1 185 ? -26.329 4.981 5.943 1.00 84.62 185 LYS A C 1
ATOM 1459 O O . LYS A 1 185 ? -27.038 5.980 5.987 1.00 84.62 185 LYS A O 1
ATOM 1464 N N . THR A 1 186 ? -26.749 3.820 5.448 1.00 79.12 186 THR A N 1
ATOM 1465 C CA . THR A 1 186 ? -28.048 3.681 4.769 1.00 79.12 186 THR A CA 1
ATOM 1466 C C . THR A 1 186 ? -29.175 3.255 5.712 1.00 79.12 186 THR A C 1
ATOM 1468 O O . THR A 1 186 ? -30.321 3.206 5.283 1.00 79.12 186 THR A O 1
ATOM 1471 N N . GLY A 1 187 ? -28.874 2.919 6.975 1.00 73.06 187 GLY A N 1
ATOM 1472 C CA . GLY A 1 187 ? -29.859 2.431 7.955 1.00 73.06 187 GLY A CA 1
ATOM 1473 C C . GLY A 1 187 ? -30.509 1.084 7.595 1.00 73.06 187 GLY A C 1
ATOM 1474 O O . GLY A 1 187 ? -31.306 0.561 8.363 1.00 73.06 187 GLY A O 1
ATOM 1475 N N . GLY A 1 188 ? -30.153 0.511 6.443 1.00 70.31 188 GLY A N 1
ATOM 1476 C CA . GLY A 1 188 ? -30.572 -0.790 5.940 1.00 70.31 188 GLY A CA 1
ATOM 1477 C C . GLY A 1 188 ? -29.372 -1.544 5.370 1.00 70.31 188 GLY A C 1
ATOM 1478 O O . GLY A 1 188 ? -28.349 -0.940 5.034 1.00 70.31 188 GLY A O 1
ATOM 1479 N N . ARG A 1 189 ? -29.478 -2.875 5.288 1.00 62.38 189 ARG A N 1
ATOM 1480 C CA . ARG A 1 189 ? -28.377 -3.742 4.846 1.00 62.38 189 ARG A CA 1
ATOM 1481 C C . ARG A 1 189 ? -28.134 -3.565 3.336 1.00 62.38 189 ARG A C 1
ATOM 1483 O O . ARG A 1 189 ? -29.031 -3.866 2.547 1.00 62.38 189 ARG A O 1
ATOM 1490 N N . PRO A 1 190 ? -26.958 -3.079 2.904 1.00 69.00 190 PRO A N 1
ATOM 1491 C CA . PRO A 1 190 ? -26.618 -3.004 1.494 1.00 69.00 190 PRO A CA 1
ATOM 1492 C C . PRO A 1 190 ? -26.520 -4.418 0.913 1.00 69.00 190 PRO A C 1
ATOM 1494 O O . PRO A 1 190 ? -26.288 -5.390 1.630 1.00 69.00 190 PRO A O 1
ATOM 1497 N N . SER A 1 191 ? -26.677 -4.540 -0.405 1.00 69.25 191 SER A N 1
ATOM 1498 C CA . SER A 1 191 ? -26.435 -5.803 -1.109 1.00 69.25 191 SER A CA 1
ATOM 1499 C C . SER A 1 191 ? -25.028 -6.328 -0.810 1.00 69.25 191 SER A C 1
ATOM 1501 O O . SER A 1 191 ? -24.110 -5.515 -0.661 1.00 69.25 191 SER A O 1
ATOM 1503 N N . LYS A 1 192 ? -24.864 -7.661 -0.779 1.00 70.44 192 LYS A N 1
ATOM 1504 C CA . LYS A 1 192 ? -23.590 -8.358 -0.518 1.00 70.44 192 LYS A CA 1
ATOM 1505 C C . LYS A 1 192 ? -22.378 -7.623 -1.125 1.00 70.44 192 LYS A C 1
ATOM 1507 O O . LYS A 1 192 ? -22.473 -7.122 -2.251 1.00 70.44 192 LYS A O 1
ATOM 1512 N N . PRO A 1 193 ? -21.241 -7.565 -0.406 1.00 71.25 193 PRO A N 1
ATOM 1513 C CA . PRO A 1 193 ? -20.069 -6.826 -0.851 1.00 71.25 193 PRO A CA 1
ATOM 1514 C C . PRO A 1 193 ? -19.633 -7.311 -2.230 1.00 71.25 193 PRO A C 1
ATOM 1516 O O . PRO A 1 193 ? -19.373 -8.494 -2.438 1.00 71.25 193 PRO A O 1
ATOM 1519 N N . ALA A 1 194 ? -19.536 -6.385 -3.182 1.00 74.69 194 ALA A N 1
ATOM 1520 C CA . ALA A 1 194 ? -18.998 -6.684 -4.499 1.00 74.69 194 ALA A CA 1
ATOM 1521 C C . ALA A 1 194 ? -17.474 -6.860 -4.388 1.00 74.69 194 ALA A C 1
ATOM 1523 O O . ALA A 1 194 ? -16.709 -5.895 -4.499 1.00 74.69 194 ALA A O 1
ATOM 1524 N N . PHE A 1 195 ? -17.025 -8.087 -4.124 1.00 81.25 195 PHE A N 1
ATOM 1525 C CA . PHE A 1 195 ? -15.608 -8.425 -4.163 1.00 81.25 195 PHE A CA 1
ATOM 1526 C C . PHE A 1 195 ? -15.083 -8.314 -5.595 1.00 81.25 195 PHE A C 1
ATOM 1528 O O . PHE A 1 195 ? -15.703 -8.785 -6.545 1.00 81.25 195 PHE A O 1
ATOM 1535 N N . LYS A 1 196 ? -13.906 -7.699 -5.761 1.00 80.31 196 LYS A N 1
ATOM 1536 C CA . LYS A 1 196 ? -13.284 -7.532 -7.086 1.00 80.31 196 LYS A CA 1
ATOM 1537 C C . LYS A 1 196 ? -12.864 -8.866 -7.707 1.00 80.31 196 LYS A C 1
ATOM 1539 O O . LYS A 1 196 ? -12.884 -8.994 -8.922 1.00 80.31 196 LYS A O 1
ATOM 1544 N N . ASN A 1 197 ? -12.445 -9.820 -6.873 1.00 87.69 197 ASN A N 1
ATOM 1545 C CA . ASN A 1 197 ? -11.909 -11.117 -7.277 1.00 87.69 197 ASN A CA 1
ATOM 1546 C C . ASN A 1 197 ? -12.373 -12.205 -6.300 1.00 87.69 197 ASN A C 1
ATOM 1548 O O . ASN A 1 197 ? -12.389 -11.964 -5.093 1.00 87.69 197 ASN A O 1
ATOM 1552 N N . LYS A 1 198 ? -12.609 -13.426 -6.802 1.00 91.25 198 LYS A N 1
ATOM 1553 C CA . LYS A 1 198 ? -12.937 -14.610 -5.980 1.00 91.25 198 LYS A CA 1
ATOM 1554 C C . LYS A 1 198 ? -11.877 -14.928 -4.919 1.00 91.25 198 LYS A C 1
ATOM 1556 O O . LYS A 1 198 ? -12.208 -15.352 -3.823 1.00 91.25 198 LYS A O 1
ATOM 1561 N N . ALA A 1 199 ? -10.602 -14.661 -5.214 1.00 92.94 199 ALA A N 1
ATOM 1562 C CA . ALA A 1 199 ? -9.514 -14.830 -4.248 1.00 92.94 199 ALA A CA 1
ATOM 1563 C C . ALA A 1 199 ? -9.744 -14.004 -2.971 1.00 92.94 199 ALA A C 1
ATOM 1565 O O . ALA A 1 199 ? -9.537 -14.493 -1.869 1.00 92.94 199 ALA A O 1
ATOM 1566 N N . VAL A 1 200 ? -10.217 -12.763 -3.128 1.00 91.94 200 VAL A N 1
ATOM 1567 C CA . VAL A 1 200 ? -10.472 -11.844 -2.009 1.00 91.94 200 VAL A CA 1
ATOM 1568 C C . VAL A 1 200 ? -11.680 -12.303 -1.194 1.00 91.94 200 VAL A C 1
ATOM 1570 O O . VAL A 1 200 ? -11.666 -12.191 0.025 1.00 91.94 200 VAL A O 1
ATOM 1573 N N . GLU A 1 201 ? -12.699 -12.854 -1.854 1.00 91.88 201 GLU A N 1
ATOM 1574 C CA . GLU A 1 201 ? -13.875 -13.439 -1.203 1.00 91.88 201 GLU A CA 1
ATOM 1575 C C . GLU A 1 201 ? -13.497 -14.646 -0.326 1.00 91.88 201 GLU A C 1
ATOM 1577 O O . GLU A 1 201 ? -13.861 -14.685 0.848 1.00 91.88 201 GLU A O 1
ATOM 1582 N N . ILE A 1 202 ? -12.686 -15.576 -0.849 1.00 92.06 202 ILE A N 1
ATOM 1583 C CA . ILE A 1 202 ? -12.174 -16.728 -0.083 1.00 92.06 202 ILE A CA 1
ATOM 1584 C C . ILE A 1 202 ? -11.322 -16.255 1.101 1.00 92.06 202 ILE A C 1
ATOM 1586 O O . ILE A 1 202 ? -11.493 -16.742 2.218 1.00 92.06 202 ILE A O 1
ATOM 1590 N N . THR A 1 203 ? -10.426 -15.286 0.884 1.00 91.75 203 THR A N 1
ATOM 1591 C CA . THR A 1 203 ? -9.604 -14.718 1.962 1.00 91.75 203 THR A CA 1
ATOM 1592 C C . THR A 1 203 ? -10.460 -14.044 3.038 1.00 91.75 203 THR A C 1
ATOM 1594 O O . THR A 1 203 ? -10.182 -14.217 4.223 1.00 91.75 203 THR A O 1
ATOM 1597 N N . ALA A 1 204 ? -11.511 -13.307 2.660 1.00 90.81 204 ALA A N 1
ATOM 1598 C CA . ALA A 1 204 ? -12.424 -12.672 3.611 1.00 90.81 204 ALA A CA 1
ATOM 1599 C C . ALA A 1 204 ? -13.163 -13.709 4.472 1.00 90.81 204 ALA A C 1
ATOM 1601 O O . ALA A 1 204 ? -13.238 -13.542 5.689 1.00 90.81 204 ALA A O 1
ATOM 1602 N N . ALA A 1 205 ? -13.636 -14.798 3.854 1.00 89.94 205 ALA A N 1
ATOM 1603 C CA . ALA A 1 205 ? -14.258 -15.912 4.565 1.00 89.94 205 ALA A CA 1
ATOM 1604 C C . ALA A 1 205 ? -13.276 -16.594 5.535 1.00 89.94 205 ALA A C 1
ATOM 1606 O O . ALA A 1 205 ? -13.627 -16.873 6.678 1.00 89.94 205 ALA A O 1
ATOM 1607 N N . LEU A 1 206 ? -12.026 -16.809 5.109 1.00 90.94 206 LEU A N 1
ATOM 1608 C CA . LEU A 1 206 ? -11.000 -17.464 5.924 1.00 90.94 206 LEU A CA 1
ATOM 1609 C C . LEU A 1 206 ? -10.586 -16.642 7.153 1.00 90.94 206 LEU A C 1
ATOM 1611 O O . LEU A 1 206 ? -10.290 -17.211 8.200 1.00 90.94 206 LEU A O 1
ATOM 1615 N N . LEU A 1 207 ? -10.563 -15.312 7.038 1.00 88.06 207 LEU A N 1
ATOM 1616 C CA . LEU A 1 207 ? -10.220 -14.415 8.146 1.00 88.06 207 LEU A CA 1
ATOM 1617 C C . LEU A 1 207 ? -11.282 -14.386 9.257 1.00 88.06 207 LEU A C 1
ATOM 1619 O O . LEU A 1 207 ? -11.063 -13.726 10.268 1.00 88.06 207 LEU A O 1
ATOM 1623 N N . GLY A 1 208 ? -12.435 -15.039 9.074 1.00 77.25 208 GLY A N 1
ATOM 1624 C CA . GLY A 1 208 ? -13.563 -14.914 10.000 1.00 77.25 208 GLY A CA 1
ATOM 1625 C C . GLY A 1 208 ? -14.198 -13.521 9.977 1.00 77.25 208 GLY A 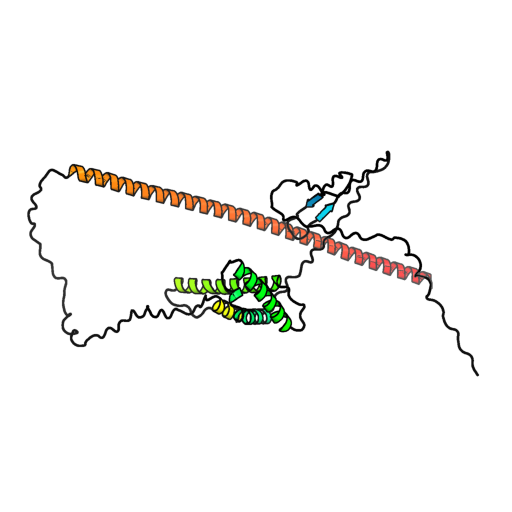C 1
ATOM 1626 O O . GLY A 1 208 ? -15.092 -13.238 10.764 1.00 77.25 208 GLY A O 1
ATOM 1627 N N . ASN A 1 209 ? -13.798 -12.666 9.028 1.00 64.94 209 ASN A N 1
ATOM 1628 C CA . ASN A 1 209 ? -14.506 -11.435 8.681 1.00 64.94 209 ASN A CA 1
ATOM 1629 C C . ASN A 1 209 ? -15.678 -11.777 7.758 1.00 64.94 209 ASN A C 1
ATOM 1631 O O . ASN A 1 209 ? -15.895 -11.135 6.725 1.00 64.94 209 ASN A O 1
ATOM 1635 N N . THR A 1 210 ? -16.396 -12.846 8.094 1.00 53.66 210 THR A N 1
ATOM 1636 C CA . THR A 1 210 ? -17.631 -13.202 7.433 1.00 53.66 210 THR A CA 1
ATOM 1637 C C . THR A 1 210 ? -18.556 -12.001 7.543 1.00 53.66 210 THR A C 1
ATOM 1639 O O . THR A 1 210 ? -18.945 -11.576 8.621 1.00 53.66 210 THR A O 1
ATOM 1642 N N . TYR A 1 211 ? -18.908 -11.460 6.383 1.00 53.41 211 TYR A N 1
ATOM 1643 C CA . TYR A 1 211 ? -20.073 -10.596 6.205 1.00 53.41 211 TYR A CA 1
ATOM 1644 C C . TYR A 1 211 ? -21.387 -11.295 6.470 1.00 53.41 211 TYR A C 1
ATOM 1646 O O . TYR A 1 211 ? -22.442 -10.681 6.288 1.00 53.41 211 TYR A O 1
ATOM 1654 N N . ASP A 1 212 ? -21.308 -12.584 6.790 1.00 50.56 212 ASP A N 1
ATOM 1655 C CA . ASP A 1 212 ? -22.449 -13.312 7.254 1.00 50.56 212 ASP A CA 1
ATOM 1656 C C . ASP A 1 212 ? -22.977 -12.524 8.447 1.00 50.56 212 ASP A C 1
ATOM 1658 O O . ASP A 1 212 ? -22.234 -12.279 9.408 1.00 50.56 212 ASP A O 1
ATOM 1662 N N . PRO A 1 213 ? -24.212 -12.008 8.344 1.00 50.38 213 PRO A N 1
ATOM 1663 C CA . PRO A 1 213 ? -24.916 -11.596 9.529 1.00 50.38 213 PRO A CA 1
ATOM 1664 C C . PRO A 1 213 ? -24.745 -12.756 10.491 1.00 50.38 213 PRO A C 1
ATOM 1666 O O . PRO A 1 213 ? -24.978 -13.902 10.117 1.00 50.38 213 PRO A O 1
ATOM 1669 N N . LEU A 1 214 ? -24.368 -12.480 11.724 1.00 49.84 214 LEU A N 1
ATOM 1670 C CA . LEU A 1 214 ? -24.957 -13.298 12.757 1.00 49.84 214 LEU A CA 1
ATOM 1671 C C . LEU A 1 214 ? -26.474 -13.274 12.469 1.00 49.84 214 LEU A C 1
ATOM 1673 O O . LEU A 1 214 ? -27.113 -12.228 12.591 1.00 49.84 214 LEU A O 1
ATOM 1677 N N . ASP A 1 215 ? -27.003 -14.396 11.965 1.00 47.22 215 ASP A N 1
ATOM 1678 C CA . ASP A 1 215 ? -27.989 -15.157 12.724 1.00 47.22 215 ASP A CA 1
ATOM 1679 C C . ASP A 1 215 ? -27.495 -15.085 14.166 1.00 47.22 215 ASP A C 1
ATOM 1681 O O . ASP A 1 215 ? -26.644 -15.868 14.583 1.00 47.22 215 ASP A O 1
ATOM 1685 N N . ASP A 1 216 ? -27.838 -14.004 14.857 1.00 50.75 216 ASP A N 1
ATOM 1686 C CA . ASP A 1 216 ? -27.636 -13.944 16.282 1.00 50.75 216 ASP A CA 1
ATOM 1687 C C . ASP A 1 216 ? -28.776 -14.813 16.802 1.00 50.75 216 ASP A C 1
ATOM 1689 O O . ASP A 1 216 ? -29.928 -14.387 16.724 1.00 50.75 216 ASP A O 1
ATOM 1693 N N . PRO A 1 217 ? -28.529 -16.053 17.261 1.00 51.56 217 PRO A N 1
ATOM 1694 C CA . PRO A 1 217 ? -29.596 -16.886 17.811 1.00 51.56 217 PRO A CA 1
ATOM 1695 C C . PRO A 1 217 ? -30.199 -16.272 19.090 1.00 51.56 217 PRO A C 1
ATOM 1697 O O . PRO A 1 217 ? -31.054 -16.886 19.720 1.00 51.56 217 PRO A O 1
ATOM 1700 N N . LEU A 1 218 ? -29.715 -15.095 19.510 1.00 51.69 218 LEU A N 1
ATOM 1701 C CA . LEU A 1 218 ? -30.214 -14.293 20.617 1.00 51.69 218 LEU A CA 1
ATOM 1702 C C . LEU A 1 218 ? -30.923 -13.000 20.168 1.00 51.69 218 LEU A C 1
ATOM 1704 O O . LEU A 1 218 ? -31.453 -12.311 21.029 1.00 51.69 218 LEU A O 1
ATOM 1708 N N . ASP A 1 219 ? -30.994 -12.691 18.865 1.00 47.25 219 ASP A N 1
ATOM 1709 C CA . ASP A 1 219 ? -31.861 -11.627 18.309 1.00 47.25 219 ASP A CA 1
ATOM 1710 C C . ASP A 1 219 ? -33.252 -12.193 17.922 1.00 47.25 219 ASP A C 1
ATOM 1712 O O . ASP A 1 219 ? -33.988 -11.636 17.111 1.00 47.25 219 ASP A O 1
ATOM 1716 N N . ASP A 1 220 ? -33.631 -13.318 18.546 1.00 52.69 220 ASP A N 1
ATOM 1717 C CA . ASP A 1 220 ? -34.989 -13.883 18.614 1.00 52.69 220 ASP A CA 1
ATOM 1718 C C . ASP A 1 220 ? -35.836 -13.176 19.702 1.00 52.69 220 ASP A C 1
ATOM 1720 O O . ASP A 1 220 ? -36.716 -13.766 20.332 1.00 52.69 220 ASP A O 1
ATOM 1724 N N . ASP A 1 221 ? -35.641 -11.867 19.896 1.00 52.03 221 ASP A N 1
ATOM 1725 C CA . ASP A 1 221 ? -36.560 -11.018 20.677 1.00 52.03 221 ASP A CA 1
ATOM 1726 C C . ASP A 1 221 ? -37.898 -10.778 19.943 1.00 52.03 221 ASP A C 1
ATOM 1728 O O . ASP A 1 221 ? -38.775 -10.047 20.415 1.00 52.03 221 ASP A O 1
ATOM 1732 N N . VAL A 1 222 ? -38.135 -11.476 18.827 1.00 51.22 222 VAL A N 1
ATOM 1733 C CA . VAL A 1 222 ? -39.491 -11.812 18.390 1.00 51.22 222 VAL A CA 1
ATOM 1734 C C . VAL A 1 222 ? -40.020 -12.913 19.308 1.00 51.22 222 VAL A C 1
ATOM 1736 O O . VAL A 1 222 ? -40.235 -14.057 18.909 1.00 51.22 222 VAL A O 1
ATOM 1739 N N . LEU A 1 223 ? -40.310 -12.541 20.558 1.00 51.56 223 LEU A N 1
ATOM 1740 C CA . LEU A 1 223 ? -41.338 -13.247 21.304 1.00 51.56 223 LEU A CA 1
ATOM 1741 C C . LEU A 1 223 ? -42.557 -13.311 20.376 1.00 51.56 223 LEU A C 1
ATOM 1743 O O . LEU A 1 223 ? -43.018 -12.256 19.919 1.00 51.56 223 LEU A O 1
ATOM 1747 N N . PRO A 1 224 ? -43.096 -14.500 20.059 1.00 47.03 224 PRO A N 1
ATOM 1748 C CA . PRO A 1 224 ? -44.381 -14.565 19.408 1.00 47.03 224 PRO A CA 1
ATOM 1749 C C . PRO A 1 224 ? -45.353 -13.918 20.384 1.00 47.03 224 PRO A C 1
ATOM 1751 O O . PRO A 1 224 ? -45.741 -14.512 21.390 1.00 47.03 224 PRO A O 1
ATOM 1754 N N . PHE A 1 225 ? -45.723 -12.670 20.102 1.00 49.81 225 PHE A N 1
ATOM 1755 C CA . PHE A 1 225 ? -46.913 -12.058 20.649 1.00 49.81 225 PHE A CA 1
ATOM 1756 C C . PHE A 1 225 ? -48.073 -12.897 20.117 1.00 49.81 225 PHE A C 1
ATOM 1758 O O . PHE A 1 225 ? -48.699 -12.588 19.103 1.00 49.81 225 PHE A O 1
ATOM 1765 N N . GLN A 1 226 ? -48.320 -14.026 20.781 1.00 48.22 226 GLN A N 1
ATOM 1766 C CA . GLN A 1 226 ? -49.618 -14.655 20.807 1.00 48.22 226 GLN A CA 1
ATOM 1767 C C . GLN A 1 226 ? -50.522 -13.630 21.476 1.00 48.22 226 GLN A C 1
ATOM 1769 O O . GLN A 1 226 ? -50.707 -13.620 22.690 1.00 48.22 226 GLN A O 1
ATOM 1774 N N . ALA A 1 227 ? -51.040 -12.717 20.658 1.00 50.53 227 ALA A N 1
ATOM 1775 C CA . ALA A 1 227 ? -52.244 -11.996 20.981 1.00 50.53 227 ALA A CA 1
ATOM 1776 C C . ALA A 1 227 ? -53.296 -13.071 21.251 1.00 50.53 227 ALA A C 1
ATOM 1778 O O . ALA A 1 227 ? -53.840 -13.667 20.320 1.00 50.53 227 ALA A O 1
ATOM 1779 N N . SER A 1 228 ? -53.531 -13.370 22.527 1.00 47.41 228 SER A N 1
ATOM 1780 C CA . SER A 1 228 ? -54.760 -14.030 22.930 1.00 47.41 228 SER A CA 1
ATOM 1781 C C . SER A 1 228 ? -55.901 -13.185 22.354 1.00 47.41 228 SER A C 1
ATOM 1783 O O . SER A 1 228 ? -55.962 -11.986 22.646 1.00 47.41 228 SER A O 1
ATOM 1785 N N . PRO A 1 229 ? -56.802 -13.744 21.530 1.00 52.44 229 PRO A N 1
ATOM 1786 C CA . PRO A 1 229 ? -57.920 -12.990 20.971 1.00 52.44 229 PRO A CA 1
ATOM 1787 C C . PRO A 1 229 ? -58.949 -12.516 22.015 1.00 52.44 229 PRO A C 1
ATOM 1789 O O . PRO A 1 229 ? -59.996 -12.011 21.622 1.00 52.44 229 PRO A O 1
ATOM 1792 N N . SER A 1 230 ? -58.703 -12.676 23.324 1.00 51.84 230 SER A N 1
ATOM 1793 C CA . SER A 1 230 ? -59.663 -12.307 24.373 1.00 51.84 230 SER A CA 1
ATOM 1794 C C . SER A 1 230 ? -59.618 -10.846 24.820 1.00 51.84 230 SER A C 1
ATOM 1796 O O . SER A 1 230 ? -60.611 -10.383 25.366 1.00 51.84 230 SER A O 1
ATOM 1798 N N . ASP A 1 231 ? -58.540 -10.098 24.561 1.00 47.25 231 ASP A N 1
ATOM 1799 C CA . ASP A 1 231 ? -58.362 -8.768 25.186 1.00 47.25 231 ASP A CA 1
ATOM 1800 C C . ASP A 1 231 ? -58.575 -7.594 24.212 1.00 47.25 231 ASP A C 1
ATOM 1802 O O . ASP A 1 231 ? -58.362 -6.427 24.543 1.00 47.25 231 ASP A O 1
ATOM 1806 N N . ALA A 1 232 ? -59.056 -7.876 22.996 1.00 48.75 232 ALA A N 1
ATOM 1807 C CA . ALA A 1 232 ? -59.335 -6.867 21.970 1.00 48.75 232 ALA A CA 1
ATOM 1808 C C . ALA A 1 232 ? -60.609 -6.027 22.229 1.00 48.75 232 ALA A C 1
ATOM 1810 O O . ALA A 1 232 ? -60.979 -5.213 21.383 1.00 48.75 232 ALA A O 1
ATOM 1811 N N . ALA A 1 233 ? -61.284 -6.199 23.372 1.00 52.47 233 ALA A N 1
ATOM 1812 C CA . ALA A 1 233 ? -62.551 -5.526 23.665 1.00 52.47 233 ALA A CA 1
ATOM 1813 C C . ALA A 1 233 ? -62.454 -4.295 24.590 1.00 52.47 233 ALA A C 1
ATOM 1815 O O . ALA A 1 233 ? -63.431 -3.555 24.662 1.00 52.47 233 ALA A O 1
ATOM 1816 N N . GLU A 1 234 ? -61.322 -4.008 25.248 1.00 52.72 234 GLU A N 1
ATOM 1817 C CA . GLU A 1 234 ? -61.322 -3.025 26.356 1.00 52.72 234 GLU A CA 1
ATOM 1818 C C . GLU A 1 234 ? -60.361 -1.831 26.254 1.00 52.72 234 GLU A C 1
ATOM 1820 O O . GLU A 1 234 ? -60.259 -1.048 27.189 1.00 52.72 234 GLU A O 1
ATOM 1825 N N . ARG A 1 235 ? -59.714 -1.580 25.109 1.00 50.72 235 ARG A N 1
ATOM 1826 C CA . ARG A 1 235 ? -58.927 -0.338 24.918 1.00 50.72 235 ARG A CA 1
ATOM 1827 C C . ARG A 1 235 ? -59.614 0.670 24.014 1.00 50.72 235 ARG A C 1
ATOM 1829 O O . ARG A 1 235 ? -59.026 1.217 23.082 1.00 50.72 235 ARG A O 1
ATOM 1836 N N . ARG A 1 236 ? -60.883 0.931 24.320 1.00 53.44 236 ARG A N 1
ATOM 1837 C CA . ARG A 1 236 ? -61.587 2.120 23.853 1.00 53.44 236 ARG A CA 1
ATOM 1838 C C . ARG A 1 236 ? -61.645 3.102 25.019 1.00 53.44 236 ARG A C 1
ATOM 1840 O O . ARG A 1 236 ? -62.341 2.844 25.989 1.00 53.44 236 ARG A O 1
ATOM 1847 N N . ASN A 1 237 ? -60.998 4.250 24.824 1.00 52.41 237 ASN A N 1
ATOM 1848 C CA . ASN A 1 237 ? -61.294 5.507 25.510 1.00 52.41 237 ASN A CA 1
ATOM 1849 C C . ASN A 1 237 ? -60.599 5.765 26.863 1.00 52.41 237 ASN A C 1
ATOM 1851 O O . ASN A 1 237 ? -61.266 5.924 27.874 1.00 52.41 237 ASN A O 1
ATOM 1855 N N . GLU A 1 238 ? -59.281 5.976 26.851 1.00 49.03 238 GLU A N 1
ATOM 1856 C CA . GLU A 1 238 ? -58.661 6.909 27.807 1.00 49.03 238 GLU A CA 1
ATOM 1857 C C . GLU A 1 238 ? -58.305 8.195 27.062 1.00 49.03 238 GLU A C 1
ATOM 1859 O O . GLU A 1 238 ? -57.190 8.460 26.611 1.00 49.03 238 GLU A O 1
ATOM 1864 N N . ARG A 1 239 ? -59.382 8.949 26.838 1.00 47.59 239 ARG A N 1
ATOM 1865 C CA . ARG A 1 239 ? -59.382 10.378 26.578 1.00 47.59 239 ARG A CA 1
ATOM 1866 C C . ARG A 1 239 ? -58.692 11.036 27.771 1.00 47.59 239 ARG A C 1
ATOM 1868 O O . ARG A 1 239 ? -59.073 10.784 28.906 1.00 47.59 239 ARG A O 1
ATOM 1875 N N . TRP A 1 240 ? -57.688 11.857 27.497 1.00 50.25 240 TRP A N 1
ATOM 1876 C CA . TRP A 1 240 ? -57.092 12.767 28.467 1.00 50.25 240 TRP A CA 1
ATOM 1877 C C . TRP A 1 240 ? -58.162 13.785 28.889 1.00 50.25 240 TRP A C 1
ATOM 1879 O O . TRP A 1 240 ? -58.275 14.849 28.285 1.00 50.25 240 TRP A O 1
ATOM 1889 N N . GLU A 1 241 ? -59.020 13.413 29.836 1.00 49.38 241 GLU A N 1
ATOM 1890 C CA . GLU A 1 241 ? -59.876 14.340 30.569 1.00 49.38 241 GLU A CA 1
ATOM 1891 C C . GLU A 1 241 ? -59.131 14.757 31.833 1.00 49.38 241 GLU A C 1
ATOM 1893 O O . GLU A 1 241 ? -58.799 13.926 32.675 1.00 49.38 241 GLU A O 1
ATOM 1898 N N . ASP A 1 242 ? -58.795 16.047 31.860 1.00 55.88 242 ASP A N 1
ATOM 1899 C CA . ASP A 1 242 ? -58.726 16.926 33.023 1.00 55.88 242 ASP A CA 1
ATOM 1900 C C . ASP A 1 242 ? -58.549 16.212 34.369 1.00 55.88 242 ASP A C 1
ATOM 1902 O O . ASP A 1 242 ? -59.506 15.906 35.078 1.00 55.88 242 ASP A O 1
ATOM 1906 N N . VAL A 1 243 ? -57.284 15.986 34.739 1.00 50.00 243 VAL A N 1
ATOM 1907 C CA . VAL A 1 243 ? -56.933 15.695 36.128 1.00 50.00 243 VAL A CA 1
ATOM 1908 C C . VAL A 1 243 ? -57.225 16.953 36.932 1.00 50.00 243 VAL A C 1
ATOM 1910 O O . VAL A 1 243 ? -56.570 17.984 36.762 1.00 50.00 243 VAL A O 1
ATOM 1913 N N . GLU A 1 244 ? -58.251 16.822 37.766 1.00 53.34 244 GLU A N 1
ATOM 1914 C CA . GLU A 1 244 ? -58.703 17.770 38.767 1.00 53.34 244 GLU A CA 1
ATOM 1915 C C . GLU A 1 244 ? -57.541 18.414 39.529 1.00 53.34 244 GLU A C 1
ATOM 1917 O O . GLU A 1 244 ? -56.569 17.775 39.937 1.00 53.34 244 GLU A O 1
ATOM 1922 N N . GLU A 1 245 ? -57.715 19.716 39.714 1.00 59.75 245 GLU A N 1
ATOM 1923 C CA . GLU A 1 245 ? -57.093 20.597 40.689 1.00 59.75 245 GLU A CA 1
ATOM 1924 C C . GLU A 1 245 ? -56.933 19.886 42.047 1.00 59.75 245 GLU A C 1
ATOM 1926 O O . GLU A 1 245 ? -57.846 19.834 42.868 1.00 59.75 245 GLU A O 1
ATOM 1931 N N . VAL A 1 246 ? -55.763 19.277 42.265 1.00 52.72 246 VAL A N 1
ATOM 1932 C CA . VAL A 1 246 ? -55.401 18.662 43.545 1.00 52.72 246 VAL A CA 1
ATOM 1933 C C . VAL A 1 246 ? -55.211 19.781 44.562 1.00 52.72 246 VAL A C 1
ATOM 1935 O O . VAL A 1 246 ? -54.282 20.580 44.442 1.00 52.72 246 VAL A O 1
ATOM 1938 N N . GLU A 1 247 ? -56.100 19.810 45.556 1.00 57.19 247 GLU A N 1
ATOM 1939 C CA . GLU A 1 247 ? -56.066 20.705 46.710 1.00 57.19 247 GLU A CA 1
ATOM 1940 C C . GLU A 1 247 ? -54.649 20.819 47.293 1.00 57.19 247 GLU A C 1
ATOM 1942 O O . GLU A 1 247 ? -54.031 19.839 47.727 1.00 57.19 247 GLU A O 1
ATOM 1947 N N . GLU A 1 248 ? -54.139 22.053 47.304 1.00 58.06 248 GLU A N 1
ATOM 1948 C CA . GLU A 1 248 ? -52.883 22.431 47.937 1.00 58.06 248 GLU A CA 1
ATOM 1949 C C . GLU A 1 248 ? -52.933 22.098 49.434 1.00 58.06 248 GLU A C 1
ATOM 1951 O O . GLU A 1 248 ? -53.504 22.820 50.253 1.00 58.06 248 GLU A O 1
ATOM 1956 N N . ILE A 1 249 ? -52.292 20.993 49.812 1.00 51.62 249 ILE A N 1
ATOM 1957 C CA . ILE A 1 249 ? -51.995 20.688 51.209 1.00 51.62 249 ILE A CA 1
ATOM 1958 C C . ILE A 1 249 ? -51.037 21.785 51.709 1.00 51.62 249 ILE A C 1
ATOM 1960 O O . ILE A 1 249 ? -49.942 21.920 51.153 1.00 51.62 249 ILE A O 1
ATOM 1964 N N . PRO A 1 250 ? -51.377 22.554 52.762 1.00 51.78 250 PRO A N 1
ATOM 1965 C CA . PRO A 1 250 ? -50.494 23.580 53.292 1.00 51.78 250 PRO A CA 1
ATOM 1966 C C . PRO A 1 250 ? -49.304 22.905 53.979 1.00 51.78 250 PRO A C 1
ATOM 1968 O O . PRO A 1 250 ? -49.365 22.475 55.133 1.00 51.78 250 PRO A O 1
ATOM 1971 N N . ILE A 1 251 ? -48.203 22.785 53.235 1.00 52.94 251 ILE A N 1
ATOM 1972 C CA . ILE A 1 251 ? -46.917 22.324 53.746 1.00 52.94 251 ILE A CA 1
ATOM 1973 C C . ILE A 1 251 ? -46.429 23.384 54.730 1.00 52.94 251 ILE A C 1
ATOM 1975 O O . ILE A 1 251 ? -45.980 24.463 54.354 1.00 52.94 251 ILE A O 1
ATOM 1979 N N . VAL A 1 252 ? -46.537 23.058 56.016 1.00 54.88 252 VAL A N 1
ATOM 1980 C CA . VAL A 1 252 ? -45.976 23.829 57.124 1.00 54.88 252 VAL A CA 1
ATOM 1981 C C . VAL A 1 252 ? -44.462 23.921 56.928 1.00 54.88 252 VAL A C 1
ATOM 1983 O O . VAL A 1 252 ? -43.706 22.996 57.241 1.00 54.88 252 VAL A O 1
ATOM 1986 N N . GLU A 1 253 ? -44.017 25.048 56.375 1.00 51.97 253 GLU A N 1
ATOM 1987 C CA . GLU A 1 253 ? -42.610 25.397 56.243 1.00 51.97 253 GLU A CA 1
ATOM 1988 C C . GLU A 1 253 ? -41.991 25.496 57.638 1.00 51.97 253 GLU A C 1
ATOM 1990 O O . GLU A 1 253 ? -42.209 26.447 58.384 1.00 51.97 253 GLU A O 1
ATOM 1995 N N . THR A 1 254 ? -41.195 24.493 58.003 1.00 56.81 254 THR A N 1
ATOM 1996 C CA . THR A 1 254 ? -40.308 24.572 59.165 1.00 56.81 254 THR A CA 1
ATOM 1997 C C . THR A 1 254 ? -39.028 25.307 58.747 1.00 56.81 254 THR A C 1
ATOM 1999 O O . THR A 1 254 ? -38.202 24.764 58.003 1.00 56.81 254 THR A O 1
ATOM 2002 N N . PRO A 1 255 ? -38.805 26.555 59.199 1.00 54.91 255 PRO A N 1
ATOM 2003 C CA . PRO A 1 255 ? -37.782 27.412 58.631 1.00 54.91 255 PRO A CA 1
ATOM 2004 C C . PRO A 1 255 ? -36.510 27.305 59.466 1.00 54.91 255 PRO A C 1
ATOM 2006 O O . PRO A 1 255 ? -36.284 28.158 60.314 1.00 54.91 255 PRO A O 1
ATOM 2009 N N . GLN A 1 256 ? -35.667 26.273 59.291 1.00 48.47 256 GLN A N 1
ATOM 2010 C CA . GLN A 1 256 ? -34.365 26.303 59.995 1.00 48.47 256 GLN A CA 1
ATOM 2011 C C . GLN A 1 256 ? -33.186 25.464 59.466 1.00 48.47 256 GLN A C 1
ATOM 2013 O O . GLN A 1 256 ? -32.121 25.495 60.078 1.00 48.47 256 GLN A O 1
ATOM 2018 N N . LYS A 1 257 ? -33.268 24.780 58.312 1.00 50.50 257 LYS A N 1
ATOM 2019 C CA . LYS A 1 257 ? -32.112 24.013 57.766 1.00 50.50 257 LYS A CA 1
ATOM 2020 C C . LYS A 1 257 ? -31.752 24.280 56.293 1.00 50.50 257 LYS A C 1
ATOM 2022 O O . LYS A 1 257 ? -30.972 23.534 55.704 1.00 50.50 257 LYS A O 1
ATOM 2027 N N . THR A 1 258 ? -32.259 25.350 55.683 1.00 54.78 258 THR A N 1
ATOM 2028 C CA . THR A 1 258 ? -32.114 25.605 54.231 1.00 54.78 258 THR A CA 1
ATOM 2029 C C . THR A 1 258 ? -30.794 26.275 53.821 1.00 54.78 258 THR A C 1
ATOM 2031 O O . THR A 1 258 ? -30.307 26.044 52.715 1.00 54.78 258 THR A O 1
ATOM 2034 N N . LYS A 1 259 ? -30.130 27.029 54.710 1.00 56.31 259 LYS A N 1
ATOM 2035 C CA . LYS A 1 259 ? -28.900 27.775 54.358 1.00 56.31 259 LYS A CA 1
ATOM 2036 C C . LYS A 1 259 ? -27.667 26.890 54.113 1.00 56.31 259 LYS A C 1
ATOM 2038 O O . LYS A 1 259 ? -26.829 27.231 53.285 1.00 56.31 259 LYS A O 1
ATOM 2043 N N . ALA A 1 260 ? -27.559 25.743 54.788 1.00 61.44 260 ALA A N 1
ATOM 2044 C CA . ALA A 1 260 ? -26.418 24.835 54.627 1.00 61.44 260 ALA A CA 1
ATOM 2045 C C . ALA A 1 260 ? -26.516 23.948 53.371 1.00 61.44 260 ALA A C 1
ATOM 2047 O O . ALA A 1 260 ? -25.489 23.609 52.787 1.00 61.44 260 ALA A O 1
ATOM 2048 N N . LYS A 1 261 ? -27.732 23.592 52.928 1.00 64.25 261 LYS A N 1
ATOM 2049 C CA . LYS A 1 261 ? -27.936 22.845 51.673 1.00 64.25 261 LYS A CA 1
ATOM 2050 C C . LYS A 1 261 ? -27.702 23.718 50.439 1.00 64.25 261 LYS A C 1
ATOM 2052 O O . LYS A 1 261 ? -27.070 23.252 49.501 1.00 64.25 261 LYS A O 1
ATOM 2057 N N . LYS A 1 262 ? -28.122 24.989 50.473 1.00 72.62 262 LYS A N 1
ATOM 2058 C CA . LYS A 1 262 ? -27.937 25.924 49.353 1.00 72.62 262 LYS A CA 1
ATOM 2059 C C . LYS A 1 262 ? -26.457 26.159 49.014 1.00 72.62 262 LYS A C 1
ATOM 2061 O O . LYS A 1 262 ? -26.083 26.042 47.856 1.00 72.62 262 LYS A O 1
ATOM 2066 N N . ARG A 1 263 ? -25.600 26.345 50.029 1.00 69.31 263 ARG A N 1
ATOM 2067 C CA . ARG A 1 263 ? -24.143 26.488 49.828 1.00 69.31 263 ARG A CA 1
ATOM 2068 C C . ARG A 1 263 ? -23.492 25.264 49.171 1.00 69.31 263 ARG A C 1
ATOM 2070 O O . ARG A 1 263 ? -22.632 25.422 48.320 1.00 69.31 263 ARG A O 1
ATOM 2077 N N . LYS A 1 264 ? -23.923 24.045 49.521 1.00 79.12 264 LYS A N 1
ATOM 2078 C CA . LYS A 1 264 ? -23.383 22.815 48.911 1.00 79.12 264 LYS A CA 1
ATOM 2079 C C . LYS A 1 264 ? -23.805 22.633 47.451 1.00 79.12 264 LYS A C 1
ATOM 2081 O O . LYS A 1 264 ? -23.051 22.043 46.686 1.00 79.12 264 LYS A O 1
ATOM 2086 N N . GLN A 1 265 ? -24.991 23.117 47.084 1.00 79.62 265 GLN A N 1
ATOM 2087 C CA . GLN A 1 265 ? -25.466 23.073 45.703 1.00 79.62 265 GLN A CA 1
ATOM 2088 C C . GLN A 1 265 ? -24.702 24.071 44.824 1.00 79.62 265 GLN A C 1
ATOM 2090 O O . GLN A 1 265 ? -24.221 23.696 43.763 1.00 79.62 265 GLN A O 1
ATOM 2095 N N . GLU A 1 266 ? -24.494 25.300 45.307 1.00 84.81 266 GLU A N 1
ATOM 2096 C CA . GLU A 1 266 ? -23.731 26.336 44.589 1.00 84.81 266 GLU A CA 1
ATOM 2097 C C . GLU A 1 266 ? -22.272 25.908 44.323 1.00 84.81 266 GLU A C 1
ATOM 2099 O O . GLU A 1 266 ? -21.740 26.148 43.235 1.00 84.81 266 GLU A O 1
ATOM 2104 N N . ASP A 1 267 ? -21.640 25.206 45.273 1.00 87.69 267 ASP A N 1
ATOM 2105 C CA . ASP A 1 267 ? -20.298 24.631 45.096 1.00 87.69 267 ASP A CA 1
ATOM 2106 C C . ASP A 1 267 ? -20.275 23.504 44.046 1.00 87.69 267 ASP A C 1
ATOM 2108 O O . ASP A 1 267 ? -19.322 23.389 43.267 1.00 87.69 267 ASP A O 1
ATOM 2112 N N . PHE A 1 268 ? -21.319 22.669 44.005 1.00 91.00 268 PHE A N 1
ATOM 2113 C CA . PHE A 1 268 ? -21.448 21.598 43.016 1.00 91.00 268 PHE A CA 1
ATOM 2114 C C . PHE A 1 268 ? -21.647 22.160 41.604 1.00 91.00 268 PHE A C 1
ATOM 2116 O O . PHE A 1 268 ? -20.921 21.776 40.684 1.00 91.00 268 PHE A O 1
ATOM 2123 N N . ASP A 1 269 ? -22.557 23.121 41.452 1.00 92.25 269 ASP A N 1
ATOM 2124 C CA . ASP A 1 269 ? -22.856 23.765 40.172 1.00 92.25 269 ASP A CA 1
ATOM 2125 C C . ASP A 1 269 ? -21.633 24.538 39.650 1.00 92.25 269 ASP A C 1
ATOM 2127 O O . ASP A 1 269 ? -21.283 24.437 38.473 1.00 92.25 269 ASP A O 1
ATOM 2131 N N . SER A 1 270 ? -20.890 25.208 40.540 1.00 94.69 270 SER A N 1
ATOM 2132 C CA . SER A 1 270 ? -19.626 25.872 40.191 1.00 94.69 270 SER A CA 1
ATOM 2133 C C . SER A 1 270 ? -18.558 24.889 39.701 1.00 94.69 270 SER A C 1
ATOM 2135 O O . SER A 1 270 ? -17.780 25.207 38.800 1.00 94.69 270 SER A O 1
ATOM 2137 N N . ARG A 1 271 ? -18.495 23.682 40.276 1.00 95.19 271 ARG A N 1
ATOM 2138 C CA . ARG A 1 271 ? -17.545 22.643 39.850 1.00 95.19 271 ARG A CA 1
ATOM 2139 C C . ARG A 1 271 ? -17.935 22.028 38.506 1.00 95.19 271 ARG A C 1
ATOM 2141 O O . ARG A 1 271 ? -17.057 21.781 37.681 1.00 95.19 271 ARG A O 1
ATOM 2148 N N . MET A 1 272 ? -19.229 21.813 38.284 1.00 95.88 272 MET A N 1
ATOM 2149 C CA . MET A 1 272 ? -19.783 21.374 37.000 1.00 95.88 272 MET A CA 1
ATOM 2150 C C . MET A 1 272 ? -19.490 22.385 35.887 1.00 95.88 272 MET A C 1
ATOM 2152 O O . MET A 1 272 ? -19.015 21.996 34.821 1.00 95.88 272 MET A O 1
ATOM 2156 N N . LEU A 1 273 ? -19.699 23.679 36.151 1.00 95.81 273 LEU A N 1
ATOM 2157 C CA . LEU A 1 273 ? -19.443 24.736 35.173 1.00 95.81 273 LEU A CA 1
ATOM 2158 C C . LEU A 1 273 ? -17.962 24.803 34.782 1.00 95.81 273 LEU A C 1
ATOM 2160 O O . LEU A 1 273 ? -17.650 24.814 33.595 1.00 95.81 273 LEU A O 1
ATOM 2164 N N . LYS A 1 274 ? -17.047 24.741 35.760 1.00 97.19 274 LYS A N 1
ATOM 2165 C CA . LYS A 1 274 ? -15.598 24.701 35.489 1.00 97.19 274 LYS A CA 1
ATOM 2166 C C . LYS A 1 274 ? -15.199 23.509 34.622 1.00 97.19 274 LYS A C 1
ATOM 2168 O O . LYS A 1 274 ? -14.424 23.669 33.688 1.00 97.19 274 LYS A O 1
ATOM 2173 N N . MET A 1 275 ? -15.764 22.328 34.880 1.00 96.19 275 MET A N 1
ATOM 2174 C CA . MET A 1 275 ? -15.494 21.143 34.061 1.00 96.19 275 MET A CA 1
ATOM 2175 C C . MET A 1 275 ? -15.999 21.317 32.620 1.00 96.19 275 MET A C 1
ATOM 2177 O O . MET A 1 275 ? -15.322 20.909 31.677 1.00 96.19 275 MET A O 1
ATOM 2181 N N . ALA A 1 276 ? -17.163 21.944 32.434 1.00 96.56 276 ALA A N 1
ATOM 2182 C CA . ALA A 1 276 ? -17.694 22.243 31.107 1.00 96.56 276 ALA A CA 1
ATOM 2183 C C . ALA A 1 276 ? -16.831 23.278 30.359 1.00 96.56 276 ALA A C 1
ATOM 2185 O O . ALA A 1 276 ? -16.554 23.105 29.170 1.00 96.56 276 ALA A O 1
ATOM 2186 N N . GLU A 1 277 ? -16.360 24.321 31.048 1.00 97.06 277 GLU A N 1
ATOM 2187 C CA . GLU A 1 277 ? -15.445 25.326 30.493 1.00 97.06 277 GLU A CA 1
ATOM 2188 C C . GLU A 1 277 ? -14.105 24.705 30.075 1.00 97.06 277 GLU A C 1
ATOM 2190 O O . GLU A 1 277 ? -13.651 24.936 28.950 1.00 97.06 277 GLU A O 1
ATOM 2195 N N . GLU A 1 278 ? -13.519 23.853 30.922 1.00 97.62 278 GLU A N 1
ATOM 2196 C CA . GLU A 1 278 ? -12.284 23.116 30.628 1.00 97.62 278 GLU A CA 1
ATOM 2197 C C . GLU A 1 278 ? -12.449 22.195 29.410 1.00 97.62 278 GLU A C 1
ATOM 2199 O O . GLU A 1 278 ? -11.594 22.177 28.522 1.00 97.62 278 GLU A O 1
ATOM 2204 N N . GLN A 1 279 ? -13.572 21.475 29.301 1.00 95.75 279 GLN A N 1
ATOM 2205 C CA . GLN A 1 279 ? -13.865 20.646 28.126 1.00 95.75 279 GLN A CA 1
ATOM 2206 C C . GLN A 1 279 ? -14.008 21.481 26.847 1.00 95.75 279 GLN A C 1
ATOM 2208 O O . GLN A 1 279 ? -13.496 21.095 25.793 1.00 95.75 279 GLN A O 1
ATOM 2213 N N . HIS A 1 280 ? -14.672 22.637 26.919 1.00 97.25 280 HIS A N 1
ATOM 2214 C CA . HIS A 1 280 ? -14.779 23.553 25.784 1.00 97.25 280 HIS A CA 1
ATOM 2215 C C . HIS A 1 280 ? -13.429 24.162 25.395 1.00 97.25 280 HIS A C 1
ATOM 2217 O O . HIS A 1 280 ? -13.165 24.375 24.208 1.00 97.25 280 HIS A O 1
ATOM 2223 N N . GLU A 1 281 ? -12.564 24.457 26.363 1.00 97.75 281 GLU A N 1
ATOM 2224 C CA . GLU A 1 281 ? -11.205 24.919 26.094 1.00 97.75 281 GLU A CA 1
ATOM 2225 C C . GLU A 1 281 ? -10.355 23.823 25.441 1.00 97.75 281 GLU A C 1
ATOM 2227 O O . GLU A 1 281 ? -9.682 24.101 24.446 1.00 97.75 281 GLU A O 1
ATOM 2232 N N . MET A 1 282 ? -10.442 22.576 25.917 1.00 96.94 282 MET A N 1
ATOM 2233 C CA . MET A 1 282 ? -9.760 21.439 25.291 1.00 96.94 282 MET A CA 1
ATOM 2234 C C . MET A 1 282 ? -10.193 21.249 23.837 1.00 96.94 282 MET A C 1
ATOM 2236 O O . MET A 1 282 ? -9.338 21.232 22.956 1.00 96.94 282 MET A O 1
ATOM 2240 N N . ARG A 1 283 ? -11.503 21.238 23.552 1.00 96.56 283 ARG A N 1
ATOM 2241 C CA . ARG A 1 283 ? -12.008 21.121 22.170 1.00 96.56 283 ARG A CA 1
ATOM 2242 C C . ARG A 1 283 ? -11.537 22.262 21.266 1.00 96.56 283 ARG A C 1
ATOM 2244 O O . ARG A 1 283 ? -11.259 22.041 20.091 1.00 96.56 283 ARG A O 1
ATOM 2251 N N . ARG A 1 284 ? -11.426 23.489 21.795 1.00 97.94 284 ARG A N 1
ATOM 2252 C CA . ARG A 1 284 ? -10.880 24.631 21.040 1.00 97.94 284 ARG A CA 1
ATOM 2253 C C . ARG A 1 284 ? -9.401 24.438 20.709 1.00 97.94 284 ARG A C 1
ATOM 2255 O O . ARG A 1 284 ? -9.007 24.717 19.579 1.00 97.94 284 ARG A O 1
ATOM 2262 N N . LYS A 1 285 ? -8.602 23.950 21.664 1.00 97.88 285 LYS A N 1
ATOM 2263 C CA . LYS A 1 285 ? -7.178 23.645 21.450 1.00 97.88 285 LYS A CA 1
ATOM 2264 C C . LYS A 1 285 ? -6.988 22.503 20.451 1.00 97.88 285 LYS A C 1
ATOM 2266 O O . LYS A 1 285 ? -6.162 22.630 19.555 1.00 97.88 285 LYS A O 1
ATOM 2271 N N . GLU A 1 286 ? -7.785 21.441 20.554 1.00 96.12 286 GLU A N 1
ATOM 2272 C CA . GLU A 1 286 ? -7.772 20.319 19.606 1.00 96.12 286 GLU A CA 1
ATOM 2273 C C . GLU A 1 286 ? -8.113 20.775 18.184 1.00 96.12 286 GLU A C 1
ATOM 2275 O O . GLU A 1 286 ? -7.366 20.488 17.253 1.00 96.12 286 GLU A O 1
ATOM 2280 N N . HIS A 1 287 ? -9.181 21.560 18.015 1.00 96.75 287 HIS A N 1
ATOM 2281 C CA . HIS A 1 287 ? -9.554 22.094 16.705 1.00 96.75 287 HIS A CA 1
ATOM 2282 C C . HIS A 1 287 ? -8.483 23.041 16.134 1.00 96.75 287 HIS A C 1
ATOM 2284 O O . HIS A 1 287 ? -8.213 23.023 14.934 1.00 96.75 287 HIS A O 1
ATOM 2290 N N . ALA A 1 288 ? -7.845 23.867 16.971 1.00 97.81 288 ALA A N 1
ATOM 2291 C CA . ALA A 1 288 ? -6.734 24.715 16.534 1.00 97.81 288 ALA A CA 1
ATOM 2292 C C . ALA A 1 288 ? -5.540 23.876 16.040 1.00 97.81 288 ALA A C 1
ATOM 2294 O O . ALA A 1 288 ? -5.029 24.134 14.949 1.00 97.81 288 ALA A O 1
ATOM 2295 N N . ALA A 1 289 ? -5.162 22.831 16.781 1.00 97.62 289 ALA A N 1
ATOM 2296 C CA . ALA A 1 289 ? -4.097 21.911 16.389 1.00 97.62 289 ALA A CA 1
ATOM 2297 C C . ALA A 1 289 ? -4.432 21.148 15.092 1.00 97.62 289 ALA A C 1
ATOM 2299 O O . ALA A 1 289 ? -3.575 21.004 14.221 1.00 97.62 289 ALA A O 1
ATOM 2300 N N . GLU A 1 290 ? -5.686 20.720 14.913 1.00 97.25 290 GLU A N 1
ATOM 2301 C CA . GLU A 1 290 ? -6.142 20.069 13.678 1.00 97.25 290 GLU A CA 1
ATOM 2302 C C . GLU A 1 290 ? -6.027 21.010 12.465 1.00 97.25 290 GLU A C 1
ATOM 2304 O O . GLU A 1 290 ? -5.610 20.601 11.374 1.00 97.25 290 GLU A O 1
ATOM 2309 N N . MET A 1 291 ? -6.350 22.293 12.646 1.00 97.31 291 MET A N 1
ATOM 2310 C CA . MET A 1 291 ? -6.226 23.296 11.588 1.00 97.31 291 MET A CA 1
ATOM 2311 C C . MET A 1 291 ? -4.763 23.576 11.218 1.00 97.31 291 MET A C 1
ATOM 2313 O O . MET A 1 291 ? -4.458 23.677 10.024 1.00 97.31 291 MET A O 1
ATOM 2317 N N . GLU A 1 292 ? -3.858 23.636 12.197 1.00 97.94 292 GLU A N 1
ATOM 2318 C CA . GLU A 1 292 ? -2.412 23.751 11.961 1.00 97.94 292 GLU A CA 1
ATOM 2319 C C . GLU A 1 292 ? -1.849 22.510 11.253 1.00 97.94 292 GLU A C 1
ATOM 2321 O O . GLU A 1 292 ? -1.139 22.634 10.251 1.00 97.94 292 GLU A O 1
ATOM 2326 N N . GLU A 1 293 ? -2.233 21.305 11.683 1.00 97.19 293 GLU A N 1
ATOM 2327 C CA . GLU A 1 293 ? -1.825 20.058 11.029 1.00 97.19 293 GLU A CA 1
ATOM 2328 C C . GLU A 1 293 ? -2.311 20.015 9.571 1.00 97.19 293 GLU A C 1
ATOM 2330 O O . GLU A 1 293 ? -1.579 19.619 8.655 1.00 97.19 293 GLU A O 1
ATOM 2335 N N . ARG A 1 294 ? -3.546 20.464 9.318 1.00 96.75 294 ARG A N 1
ATOM 2336 C CA . ARG A 1 294 ? -4.103 20.543 7.964 1.00 96.75 294 ARG A CA 1
ATOM 2337 C C . ARG A 1 294 ? -3.373 21.571 7.100 1.00 96.75 294 ARG A C 1
ATOM 2339 O O . ARG A 1 294 ? -3.217 21.324 5.901 1.00 96.75 294 ARG A O 1
ATOM 2346 N N . ALA A 1 295 ? -2.928 22.692 7.668 1.00 97.94 295 ALA A N 1
ATOM 2347 C CA . ALA A 1 295 ? -2.104 23.675 6.968 1.00 97.94 295 ALA A CA 1
ATOM 2348 C C . ALA A 1 295 ? -0.729 23.087 6.605 1.00 97.94 295 ALA A C 1
ATOM 2350 O O . ALA A 1 295 ? -0.373 23.069 5.425 1.00 97.94 295 ALA A O 1
ATOM 2351 N N . ALA A 1 296 ? -0.038 22.463 7.564 1.00 97.75 296 ALA A N 1
ATOM 2352 C CA . ALA A 1 296 ? 1.249 21.804 7.334 1.00 97.75 296 ALA A CA 1
ATOM 2353 C C . ALA A 1 296 ? 1.156 20.691 6.271 1.00 97.75 296 ALA A C 1
ATOM 2355 O O . ALA A 1 296 ? 2.003 20.582 5.382 1.00 97.75 296 ALA A O 1
ATOM 2356 N N . LYS A 1 297 ? 0.080 19.889 6.283 1.00 96.88 297 LYS A N 1
ATOM 2357 C CA . LYS A 1 297 ? -0.169 18.871 5.244 1.00 96.88 297 LYS A CA 1
ATOM 2358 C C . LYS A 1 297 ? -0.314 19.482 3.848 1.00 96.88 297 LYS A C 1
ATOM 2360 O O . LYS A 1 297 ? 0.172 18.889 2.881 1.00 96.88 297 LYS A O 1
ATOM 2365 N N . LYS A 1 298 ? -0.966 20.644 3.721 1.00 97.25 298 LYS A N 1
ATOM 2366 C CA . LYS A 1 298 ? -1.095 21.354 2.437 1.00 97.25 298 LYS A CA 1
ATOM 2367 C C . LYS A 1 298 ? 0.251 21.889 1.953 1.00 97.25 298 LYS A C 1
ATOM 2369 O O . LYS A 1 298 ? 0.547 21.734 0.770 1.00 97.25 298 LYS A O 1
ATOM 2374 N N . GLU A 1 299 ? 1.073 22.437 2.843 1.00 98.19 299 GLU A N 1
ATOM 2375 C CA . GLU A 1 299 ? 2.424 22.907 2.506 1.00 98.19 299 GLU A CA 1
ATOM 2376 C C . GLU A 1 299 ? 3.329 21.759 2.049 1.00 98.19 299 GLU A C 1
ATOM 2378 O O . GLU A 1 299 ? 3.934 21.832 0.980 1.00 98.19 299 GLU A O 1
ATOM 2383 N N . ILE A 1 300 ? 3.337 20.637 2.779 1.00 94.50 300 ILE A N 1
ATOM 2384 C CA . ILE A 1 300 ? 4.080 19.431 2.380 1.00 94.50 300 ILE A CA 1
ATOM 2385 C C . ILE A 1 300 ? 3.608 18.931 1.008 1.00 94.50 300 ILE A C 1
ATOM 2387 O O . ILE A 1 300 ? 4.417 18.496 0.186 1.00 94.50 300 ILE A O 1
ATOM 2391 N N . HIS A 1 301 ? 2.301 18.964 0.740 1.00 95.69 301 HIS A N 1
ATOM 2392 C CA . HIS A 1 301 ? 1.759 18.569 -0.557 1.00 95.69 301 HIS A CA 1
ATOM 2393 C C . HIS A 1 301 ? 2.183 19.528 -1.683 1.00 95.69 301 HIS A C 1
ATOM 2395 O O . HIS A 1 301 ? 2.526 19.066 -2.773 1.00 95.69 301 HIS A O 1
ATOM 2401 N N . ALA A 1 302 ? 2.204 20.839 -1.429 1.00 97.69 302 ALA A N 1
ATOM 2402 C CA . ALA A 1 302 ? 2.691 21.836 -2.380 1.00 97.69 302 ALA A CA 1
ATOM 2403 C C . ALA A 1 302 ? 4.180 21.626 -2.703 1.00 97.69 302 ALA A C 1
ATOM 2405 O O . ALA A 1 302 ? 4.525 21.473 -3.874 1.00 97.69 302 ALA A O 1
ATOM 2406 N N . ALA A 1 303 ? 5.027 21.463 -1.682 1.00 97.38 303 ALA A N 1
ATOM 2407 C CA . ALA A 1 303 ? 6.452 21.180 -1.858 1.00 97.38 303 ALA A CA 1
ATOM 2408 C C . ALA A 1 303 ? 6.692 19.877 -2.643 1.00 97.38 303 ALA A C 1
ATOM 2410 O O . ALA A 1 303 ? 7.514 19.827 -3.557 1.00 97.38 303 ALA A O 1
ATOM 2411 N N . LYS A 1 304 ? 5.922 18.814 -2.362 1.00 96.25 304 LYS A N 1
ATOM 2412 C CA . LYS A 1 304 ? 5.985 17.569 -3.148 1.00 96.25 304 LYS A CA 1
ATOM 2413 C C . LYS A 1 304 ? 5.651 17.808 -4.619 1.00 96.25 304 LYS A C 1
ATOM 2415 O O . LYS A 1 304 ? 6.326 17.254 -5.483 1.00 96.25 304 LYS A O 1
ATOM 2420 N N . LYS A 1 305 ? 4.625 18.612 -4.914 1.00 97.75 305 LYS A N 1
ATOM 2421 C CA . LYS A 1 305 ? 4.227 18.939 -6.291 1.00 97.75 305 LYS A CA 1
ATOM 2422 C C . LYS A 1 305 ? 5.337 19.686 -7.037 1.00 97.75 305 LYS A C 1
ATOM 2424 O O . LYS A 1 305 ? 5.584 19.371 -8.198 1.00 97.75 305 LYS A O 1
ATOM 2429 N N . GLU A 1 306 ? 6.026 20.612 -6.375 1.00 98.00 306 GLU A N 1
ATOM 2430 C CA . GLU A 1 306 ? 7.171 21.333 -6.949 1.00 98.00 306 GLU A CA 1
ATOM 2431 C C . GLU A 1 306 ? 8.351 20.403 -7.247 1.00 98.00 306 GLU A C 1
ATOM 2433 O O . GLU A 1 306 ? 8.893 20.437 -8.351 1.00 98.00 306 GLU A O 1
ATOM 2438 N N . VAL A 1 307 ? 8.690 19.504 -6.318 1.00 97.56 307 VAL A N 1
ATOM 2439 C CA . VAL A 1 307 ? 9.740 18.492 -6.524 1.00 97.56 307 VAL A CA 1
ATOM 2440 C C . VAL A 1 307 ? 9.404 17.581 -7.708 1.00 97.56 307 VAL A C 1
ATOM 2442 O O . VAL A 1 307 ? 10.265 17.311 -8.543 1.00 97.56 307 VAL A O 1
ATOM 2445 N N . TYR A 1 308 ? 8.149 17.134 -7.827 1.00 96.62 308 TYR A N 1
ATOM 2446 C CA . TYR A 1 308 ? 7.717 16.343 -8.983 1.00 96.62 308 TYR A CA 1
ATOM 2447 C C . TYR A 1 308 ? 7.810 17.131 -10.292 1.00 96.62 308 TYR A C 1
ATOM 2449 O O . TYR A 1 308 ? 8.269 16.582 -11.289 1.00 96.62 308 TYR A O 1
ATOM 2457 N N . ALA A 1 309 ? 7.424 18.409 -10.296 1.00 97.88 309 ALA A N 1
ATOM 2458 C CA . ALA A 1 309 ? 7.547 19.257 -11.478 1.00 97.88 309 ALA A CA 1
ATOM 2459 C C . ALA A 1 309 ? 9.016 19.458 -11.895 1.00 97.88 309 ALA A C 1
ATOM 2461 O O . ALA A 1 309 ? 9.320 19.403 -13.085 1.00 97.88 309 ALA A O 1
ATOM 2462 N N . ALA A 1 310 ? 9.931 19.635 -10.936 1.00 97.56 310 ALA A N 1
ATOM 2463 C CA . ALA A 1 310 ? 11.367 19.724 -11.203 1.00 97.56 310 ALA A CA 1
ATOM 2464 C C . ALA A 1 310 ? 11.928 18.414 -11.780 1.00 97.56 310 ALA A C 1
ATOM 2466 O O . ALA A 1 310 ? 12.670 18.441 -12.757 1.00 97.56 310 ALA A O 1
ATOM 2467 N N . MET A 1 311 ? 11.513 17.266 -11.237 1.00 97.31 311 MET A N 1
ATOM 2468 C CA . MET A 1 311 ? 11.927 15.952 -11.736 1.00 97.31 311 MET A CA 1
ATOM 2469 C C . MET A 1 311 ? 11.454 15.699 -13.176 1.00 97.31 311 MET A C 1
ATOM 2471 O O . MET A 1 311 ? 12.190 15.111 -13.963 1.00 97.31 311 MET A O 1
ATOM 2475 N N . VAL A 1 312 ? 10.243 16.144 -13.536 1.00 97.00 312 VAL A N 1
ATOM 2476 C CA . VAL A 1 312 ? 9.741 16.049 -14.918 1.00 97.00 312 VAL A CA 1
ATOM 2477 C C . VAL A 1 312 ? 10.573 16.923 -15.858 1.00 97.00 312 VAL A C 1
ATOM 2479 O O . VAL A 1 312 ? 11.023 16.426 -16.884 1.00 97.00 312 VAL A O 1
ATOM 2482 N N . LYS A 1 313 ? 10.874 18.172 -15.476 1.00 97.69 313 LYS A N 1
ATOM 2483 C CA . LYS A 1 313 ? 11.754 19.047 -16.272 1.00 97.69 313 LYS A CA 1
ATOM 2484 C C . LYS A 1 313 ? 13.136 18.433 -16.498 1.00 97.69 313 LYS A C 1
ATOM 2486 O O . LYS A 1 313 ? 13.627 18.441 -17.619 1.00 97.69 313 LYS A O 1
ATOM 2491 N N . GLU A 1 314 ? 13.734 17.844 -15.463 1.00 97.00 314 GLU A N 1
ATOM 2492 C CA . GLU A 1 314 ? 15.028 17.164 -15.588 1.00 97.00 314 GLU A CA 1
ATOM 2493 C C . GLU A 1 314 ? 14.954 15.964 -16.551 1.00 97.00 314 GLU A C 1
ATOM 2495 O O . GLU A 1 314 ? 15.887 15.702 -17.312 1.00 97.00 314 GLU A O 1
ATOM 2500 N N . GLN A 1 315 ? 13.842 15.220 -16.550 1.00 95.06 315 GLN A N 1
ATOM 2501 C CA . GLN A 1 315 ? 13.633 14.132 -17.508 1.00 95.06 315 GLN A CA 1
ATOM 2502 C C . GLN A 1 315 ? 13.500 14.642 -18.946 1.00 95.06 315 GLN A C 1
ATOM 2504 O O . GLN A 1 315 ? 14.101 14.046 -19.842 1.00 95.06 315 GLN A O 1
ATOM 2509 N N . ASP A 1 316 ? 12.780 15.742 -19.159 1.00 97.44 316 ASP A N 1
ATOM 2510 C CA . ASP A 1 316 ? 12.632 16.365 -20.477 1.00 97.44 316 ASP A CA 1
ATOM 2511 C C . ASP A 1 316 ? 13.981 16.881 -21.005 1.00 97.44 316 ASP A C 1
ATOM 2513 O O . ASP A 1 316 ? 14.332 16.642 -22.162 1.00 97.44 316 ASP A O 1
ATOM 2517 N N . GLU A 1 317 ? 14.797 17.502 -20.147 1.00 97.94 317 GLU A N 1
ATOM 2518 C CA . GLU A 1 317 ? 16.160 17.935 -20.484 1.00 97.94 317 GLU A CA 1
ATOM 2519 C C . GLU A 1 317 ? 17.061 16.749 -20.857 1.00 97.94 317 GLU A C 1
ATOM 2521 O O . GLU A 1 317 ? 17.755 16.778 -21.878 1.00 97.94 317 GLU A O 1
ATOM 2526 N N . ARG A 1 318 ? 17.018 15.658 -20.079 1.00 96.69 318 ARG A N 1
ATOM 2527 C CA . ARG A 1 318 ? 17.744 14.419 -20.409 1.00 96.69 318 ARG A CA 1
ATOM 2528 C C . ARG A 1 318 ? 17.292 13.844 -21.750 1.00 96.69 318 ARG A C 1
ATOM 2530 O O . ARG A 1 318 ? 18.128 13.367 -22.519 1.00 96.69 318 ARG A O 1
ATOM 2537 N N . PHE A 1 319 ? 15.994 13.885 -22.041 1.00 97.44 319 PHE A N 1
ATOM 2538 C CA . PHE A 1 319 ? 15.459 13.411 -23.312 1.00 97.44 319 PHE A CA 1
ATOM 2539 C C . PHE A 1 319 ? 15.929 14.279 -24.487 1.00 97.44 319 PHE A C 1
ATOM 2541 O O . PHE A 1 319 ? 16.369 13.738 -25.503 1.00 97.44 319 PHE A O 1
ATOM 2548 N N . ALA A 1 320 ? 15.941 15.605 -24.326 1.00 98.00 320 ALA A N 1
ATOM 2549 C CA . ALA A 1 320 ? 16.465 16.533 -25.326 1.00 98.00 320 ALA A CA 1
ATOM 2550 C C . ALA A 1 320 ? 17.956 16.280 -25.624 1.00 98.00 320 ALA A C 1
ATOM 2552 O O . ALA A 1 320 ? 18.358 16.221 -26.787 1.00 98.00 320 ALA A O 1
ATOM 2553 N N . ILE A 1 321 ? 18.770 16.037 -24.589 1.00 97.44 321 ILE A N 1
ATOM 2554 C CA . ILE A 1 321 ? 20.187 15.672 -24.751 1.00 97.44 321 ILE A CA 1
ATOM 2555 C C . ILE A 1 321 ? 20.328 14.368 -25.549 1.00 97.44 321 ILE A C 1
ATOM 2557 O O . ILE A 1 321 ? 21.122 14.295 -26.488 1.00 97.44 321 ILE A O 1
ATOM 2561 N N . LEU A 1 322 ? 19.544 13.335 -25.223 1.00 97.12 322 LEU A N 1
ATOM 2562 C CA . LEU A 1 322 ? 19.570 12.065 -25.957 1.00 97.12 322 LEU A CA 1
ATOM 2563 C C . LEU A 1 322 ? 19.170 12.230 -27.428 1.00 97.12 322 LEU A C 1
ATOM 2565 O O . LEU A 1 322 ? 19.749 11.574 -28.298 1.00 97.12 322 LEU A O 1
ATOM 2569 N N . GLN A 1 323 ? 18.216 13.113 -27.719 1.00 97.69 323 GLN A N 1
ATOM 2570 C CA . GLN A 1 323 ? 17.824 13.425 -29.087 1.00 97.69 323 GLN A CA 1
ATOM 2571 C C . GLN A 1 323 ? 18.969 14.090 -29.866 1.00 97.69 323 GLN A C 1
ATOM 2573 O O . GLN A 1 323 ? 19.284 13.639 -30.968 1.00 97.69 323 GLN A O 1
ATOM 2578 N N . LEU A 1 324 ? 19.662 15.065 -29.270 1.00 97.81 324 LEU A N 1
ATOM 2579 C CA . LEU A 1 324 ? 20.847 15.685 -29.878 1.00 97.81 324 LEU A CA 1
ATOM 2580 C C . LEU A 1 324 ? 21.952 14.657 -30.158 1.00 97.81 324 LEU A C 1
ATOM 2582 O O . LEU A 1 324 ? 22.542 14.655 -31.238 1.00 97.81 324 LEU A O 1
ATOM 2586 N N . HIS A 1 325 ? 22.205 13.734 -29.225 1.00 97.38 325 HIS A N 1
ATOM 2587 C CA . HIS A 1 325 ? 23.161 12.644 -29.447 1.00 97.38 325 HIS A CA 1
ATOM 2588 C C . HIS A 1 325 ? 22.756 11.738 -30.616 1.00 97.38 325 HIS A C 1
ATOM 2590 O O . HIS A 1 325 ? 23.616 11.323 -31.397 1.00 97.38 325 HIS A O 1
ATOM 2596 N N . ARG A 1 326 ? 21.460 11.439 -30.760 1.00 97.75 326 ARG A N 1
ATOM 2597 C CA . ARG A 1 326 ? 20.936 10.639 -31.875 1.00 97.75 326 ARG A CA 1
ATOM 2598 C C . ARG A 1 326 ? 21.136 11.343 -33.218 1.00 97.75 326 ARG A C 1
ATOM 2600 O O . ARG A 1 326 ? 21.559 10.699 -34.177 1.00 97.75 326 ARG A O 1
ATOM 2607 N N . GLU A 1 327 ? 20.854 12.639 -33.288 1.00 98.31 327 GLU A N 1
ATOM 2608 C CA . GLU A 1 327 ? 21.041 13.451 -34.497 1.00 98.31 327 GLU A CA 1
ATOM 2609 C C . GLU A 1 327 ? 22.527 13.568 -34.866 1.00 98.31 327 GLU A C 1
ATOM 2611 O O . GLU A 1 327 ? 22.900 13.321 -36.014 1.00 98.31 327 GLU A O 1
ATOM 2616 N N . ALA A 1 328 ? 23.399 13.821 -33.885 1.00 97.94 328 ALA A N 1
ATOM 2617 C CA . ALA A 1 328 ? 24.846 13.851 -34.089 1.00 97.94 328 ALA A CA 1
ATOM 2618 C C . ALA A 1 328 ? 25.387 12.507 -34.610 1.00 97.94 328 ALA A C 1
ATOM 2620 O O . ALA A 1 328 ? 26.191 12.479 -35.545 1.00 97.94 328 ALA A O 1
ATOM 2621 N N . ALA A 1 329 ? 24.911 11.388 -34.053 1.00 97.88 329 ALA A N 1
ATOM 2622 C CA . ALA A 1 329 ? 25.269 10.054 -34.528 1.00 97.88 329 ALA A CA 1
ATOM 2623 C C . ALA A 1 329 ? 24.813 9.819 -35.979 1.00 97.88 329 ALA A C 1
ATOM 2625 O O . ALA A 1 329 ? 25.565 9.256 -36.774 1.00 97.88 329 ALA A O 1
ATOM 2626 N N . HIS A 1 330 ? 23.617 10.286 -36.349 1.00 97.81 330 HIS A N 1
ATOM 2627 C CA . HIS A 1 330 ? 23.120 10.194 -37.721 1.00 97.81 330 HIS A CA 1
ATOM 2628 C C . HIS A 1 330 ? 23.989 10.999 -38.699 1.00 97.81 330 HIS A C 1
ATOM 2630 O O . HIS A 1 330 ? 24.422 10.462 -39.720 1.00 97.81 330 HIS A O 1
ATOM 2636 N N . CYS A 1 331 ? 24.319 12.250 -38.365 1.00 98.38 331 CYS A N 1
ATOM 2637 C CA . CYS A 1 331 ? 25.222 13.083 -39.166 1.00 98.38 331 CYS A CA 1
ATOM 2638 C C . CYS A 1 331 ? 26.604 12.435 -39.342 1.00 98.38 331 CYS A C 1
ATOM 2640 O O . CYS A 1 331 ? 27.158 12.443 -40.441 1.00 98.38 331 CYS A O 1
ATOM 2642 N N . TYR A 1 332 ? 27.145 11.824 -38.284 1.00 98.25 332 TYR A N 1
ATOM 2643 C CA . TYR A 1 332 ? 28.424 11.118 -38.349 1.00 98.25 332 TYR A CA 1
ATOM 2644 C C . TYR A 1 332 ? 28.375 9.893 -39.275 1.00 98.25 332 TYR A C 1
ATOM 2646 O O . TYR A 1 332 ? 29.299 9.670 -40.059 1.00 98.25 332 TYR A O 1
ATOM 2654 N N . LEU A 1 333 ? 27.286 9.121 -39.241 1.00 98.12 333 LEU A N 1
ATOM 2655 C CA . LEU A 1 333 ? 27.098 7.987 -40.149 1.00 98.12 333 LEU A CA 1
ATOM 2656 C C . LEU A 1 333 ? 26.996 8.429 -41.613 1.00 98.12 333 LEU A C 1
ATOM 2658 O O . LEU A 1 333 ? 27.596 7.791 -42.477 1.00 98.12 333 LEU A O 1
ATOM 2662 N N . GLU A 1 334 ? 26.283 9.519 -41.901 1.00 98.19 334 GLU A N 1
ATOM 2663 C CA . GLU A 1 334 ? 26.211 10.081 -43.256 1.00 98.19 334 GLU A CA 1
ATOM 2664 C C . GLU A 1 334 ? 27.580 10.574 -43.746 1.00 98.19 334 GLU A C 1
ATOM 2666 O O . GLU A 1 334 ? 27.968 10.285 -44.880 1.00 98.19 334 GLU A O 1
ATOM 2671 N N . TYR A 1 335 ? 28.368 11.210 -42.873 1.00 97.94 335 TYR A N 1
ATOM 2672 C CA . TYR A 1 335 ? 29.751 11.581 -43.178 1.00 97.94 335 TYR A CA 1
ATOM 2673 C C . TYR A 1 335 ? 30.615 10.361 -43.538 1.00 97.94 335 TYR A C 1
ATOM 2675 O O . TYR A 1 335 ? 31.319 10.372 -44.551 1.00 97.94 335 TYR A O 1
ATOM 2683 N N . LEU A 1 336 ? 30.544 9.284 -42.748 1.00 97.75 336 LEU A N 1
ATOM 2684 C CA . LEU A 1 336 ? 31.290 8.055 -43.034 1.00 97.75 336 LEU A CA 1
ATOM 2685 C C . LEU A 1 336 ? 30.867 7.429 -44.368 1.00 97.75 336 LEU A C 1
ATOM 2687 O O . LEU A 1 336 ? 31.728 7.022 -45.148 1.00 97.75 336 LEU A O 1
ATOM 2691 N N . LYS A 1 337 ? 29.561 7.395 -44.665 1.00 97.75 337 LYS A N 1
ATOM 2692 C CA . LYS A 1 337 ? 29.053 6.910 -45.957 1.00 97.75 337 LYS A CA 1
ATOM 2693 C C . LYS A 1 337 ? 29.605 7.735 -47.118 1.00 97.75 337 LYS A C 1
ATOM 2695 O O . LYS A 1 337 ? 30.087 7.143 -48.081 1.00 97.75 337 LYS A O 1
ATOM 2700 N N . ALA A 1 338 ? 29.576 9.066 -47.026 1.00 97.00 338 ALA A N 1
ATOM 2701 C CA . ALA A 1 338 ? 30.127 9.948 -48.055 1.00 97.00 338 ALA A CA 1
ATOM 2702 C C . ALA A 1 338 ? 31.619 9.668 -48.289 1.00 97.00 338 ALA A C 1
ATOM 2704 O O . ALA A 1 338 ? 32.019 9.360 -49.408 1.00 97.00 338 ALA A O 1
ATOM 2705 N N . LYS A 1 339 ? 32.409 9.602 -47.210 1.00 97.25 339 LYS A N 1
ATOM 2706 C CA . LYS A 1 339 ? 33.843 9.297 -47.284 1.00 97.25 339 LYS A CA 1
ATOM 2707 C C . LYS A 1 339 ? 34.132 7.958 -47.971 1.00 97.25 339 LYS A C 1
ATOM 2709 O O . LYS A 1 3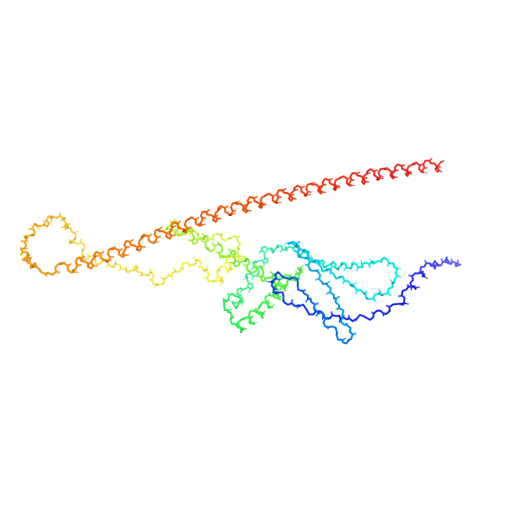39 ? 35.060 7.869 -48.767 1.00 97.25 339 LYS A O 1
ATOM 2714 N N . THR A 1 340 ? 33.334 6.920 -47.698 1.00 96.50 340 THR A N 1
ATOM 2715 C CA . THR A 1 340 ? 33.504 5.616 -48.367 1.00 96.50 340 THR A CA 1
ATOM 2716 C C . THR A 1 340 ? 33.164 5.642 -49.860 1.00 96.50 340 THR A C 1
ATOM 2718 O O . THR A 1 340 ? 33.731 4.855 -50.619 1.00 96.50 340 THR A O 1
ATOM 2721 N N . ARG A 1 341 ? 32.259 6.529 -50.299 1.00 95.38 341 ARG A N 1
ATOM 2722 C CA . ARG A 1 341 ? 31.950 6.716 -51.727 1.00 95.38 341 ARG A CA 1
ATOM 2723 C C . ARG A 1 341 ? 33.121 7.377 -52.446 1.00 95.38 341 ARG A C 1
ATOM 2725 O O . ARG A 1 341 ? 33.542 6.856 -53.472 1.00 95.38 341 ARG A O 1
ATOM 2732 N N . ASP A 1 342 ? 33.703 8.420 -51.858 1.00 94.44 342 ASP A N 1
ATOM 2733 C CA . ASP A 1 342 ? 34.861 9.120 -52.431 1.00 94.44 342 ASP A CA 1
ATOM 2734 C C . ASP A 1 342 ? 36.076 8.192 -52.561 1.00 94.44 342 ASP A C 1
ATOM 2736 O O . ASP A 1 342 ? 36.763 8.189 -53.579 1.00 94.44 342 ASP A O 1
ATOM 2740 N N . THR A 1 343 ? 36.323 7.338 -51.560 1.00 93.62 343 THR A N 1
ATOM 2741 C CA . THR A 1 343 ? 37.416 6.358 -51.644 1.00 93.62 343 THR A CA 1
ATOM 2742 C C . THR A 1 343 ? 37.194 5.307 -52.724 1.00 93.62 343 THR A C 1
ATOM 2744 O O . THR A 1 343 ? 38.170 4.839 -53.292 1.00 93.62 343 THR A O 1
ATOM 2747 N N . ARG A 1 344 ? 35.942 4.923 -53.010 1.00 89.88 344 ARG A N 1
ATOM 2748 C CA . ARG A 1 344 ? 35.642 3.972 -54.091 1.00 89.88 344 ARG A CA 1
ATOM 2749 C C . ARG A 1 344 ? 35.831 4.618 -55.461 1.00 89.88 344 ARG A C 1
ATOM 2751 O O . ARG A 1 344 ? 36.436 4.001 -56.320 1.00 89.88 344 ARG A O 1
ATOM 2758 N N . ALA A 1 345 ? 35.401 5.869 -55.620 1.00 90.31 345 ALA A N 1
ATOM 2759 C CA . ALA A 1 345 ? 35.549 6.614 -56.869 1.00 90.31 345 ALA A CA 1
ATOM 2760 C C . ALA A 1 345 ? 37.012 6.883 -57.273 1.00 90.31 345 ALA A C 1
ATOM 2762 O O . ALA A 1 345 ? 37.266 7.123 -58.441 1.00 90.31 345 ALA A O 1
ATOM 2763 N N . ASN A 1 346 ? 37.959 6.856 -56.326 1.00 84.94 346 ASN A N 1
ATOM 2764 C CA . ASN A 1 346 ? 39.393 7.029 -56.601 1.00 84.94 346 ASN A CA 1
ATOM 2765 C C . ASN A 1 346 ? 40.145 5.712 -56.883 1.00 84.94 346 ASN A C 1
ATOM 2767 O O . ASN A 1 346 ? 41.346 5.755 -57.144 1.00 84.94 346 ASN A O 1
ATOM 2771 N N . VAL A 1 347 ? 39.496 4.555 -56.715 1.00 85.06 347 VAL A N 1
ATOM 2772 C CA . VAL A 1 347 ? 40.115 3.230 -56.923 1.00 85.06 347 VAL A CA 1
ATOM 2773 C C . VAL A 1 347 ? 39.792 2.661 -58.311 1.00 85.06 347 VAL A C 1
ATOM 2775 O O . VAL A 1 347 ? 40.557 1.828 -58.795 1.00 85.06 347 VAL A O 1
ATOM 2778 N N . ASP A 1 348 ? 38.714 3.132 -58.937 1.00 63.94 348 ASP A N 1
ATOM 2779 C CA . ASP A 1 348 ? 38.374 2.892 -60.347 1.00 63.94 348 ASP A CA 1
ATOM 2780 C C . ASP A 1 348 ? 39.044 3.943 -61.249 1.00 63.94 348 ASP A C 1
ATOM 2782 O O . ASP A 1 348 ? 39.463 3.577 -62.373 1.00 63.94 348 ASP A O 1
#

Secondary structure (DSSP, 8-state):
---PPPP------S--S-------------PPPP-----S--------SSS-----EEEEEE-SSS-EEEEEE-------SSS------EEE----------PPPHHHHHHHHHHHTT-GGGT-----HHHHHHHHHHHHHHHHHHHHHSBTBPPPPHHHHHHHHHHHHHHHHHHHHHHHHHHHHHSSPPSS---SSHHHHHHHHHTT--------TT----------TTSTTS---------------------SSHHHHHHHHHHHHHHHHHHHHHHHHHHHHHHHHHHHHHHHHHHHHHHHHHHHHHHHHHHHHHHHHHHHHHHHHHHHHHHHHHHHHHHHHTT-